Protein AF-A0A833RK20-F1 (afdb_monomer_lite)

Sequence (186 aa):
MERKKEEEMSDDDDIHSNTGSVNSIGRSRRWSLREAALSLSKSLSGGDEDERKRDEEEEELQLQWAAIERLPTYNRLRTSLFFQHQHVVEEGEKQGRVPVDVGRLGPIERHLFIESMIKHIEKDNMTLLQKQRRRIDRVNVKQPTIEVRYKNLCVEAECEVVQGKPLPTLLNSLMSTISVQTTIPV

InterPro domains:
  IPR029481 Pleiotropic ABC efflux transporter, N-terminal domain [PF14510] (123-172)

pLDDT: mean 70.39, std 18.99, range [32.66, 95.25]

Foldseek 3Di:
DDDDDDDDDDDDDDDDDPPPDPPDDDPPCPDPPPPPPPPPVPPDDPDDPVVVVVVVLVVVVVVVLVVLVPDDPVQSVQWDFDFDPDDDPPPPDDRHTDTDRLVPDDPVRNVVVVVVCVVCVVVVVVVVVVVVVVVCVVVVPDDDDDDDDDDPDDDDDDDDDDPPDDDPDPVVVVVVVVVVVVPDDD

Secondary structure (DSSP, 8-state):
---------------------------------SGGGSTTSTTS----HHHHHHHHHHHHHHHHHHHHHTS-HHHHHHEEEEE---S---TT----EEEEETTTS-HHHHHHHHHHHHHTHHHHHHHHHHHHHHHHHHTT--------PPSS----------TTS----HHHHHHHHHHHHH----

Structure (mmCIF, N/CA/C/O backbone):
data_AF-A0A833RK20-F1
#
_entry.id   AF-A0A833RK20-F1
#
loop_
_atom_site.group_PDB
_atom_site.id
_atom_site.type_symbol
_atom_site.label_atom_id
_atom_site.label_alt_id
_atom_site.label_comp_id
_atom_site.label_asym_id
_atom_site.label_entity_id
_atom_site.label_seq_id
_atom_site.pdbx_PDB_ins_code
_atom_site.Cartn_x
_atom_site.Cartn_y
_atom_site.Cartn_z
_atom_site.occupancy
_atom_site.B_iso_or_equiv
_atom_site.auth_seq_id
_atom_site.auth_comp_id
_atom_site.auth_asym_id
_atom_site.auth_atom_id
_atom_site.pdbx_PDB_model_num
ATOM 1 N N . MET A 1 1 ? -1.167 -39.895 -70.897 1.00 43.38 1 MET A N 1
ATOM 2 C CA . MET A 1 1 ? -0.750 -38.506 -70.627 1.00 43.38 1 MET A CA 1
ATOM 3 C C . MET A 1 1 ? -1.544 -38.017 -69.439 1.00 43.38 1 MET A C 1
ATOM 5 O O . MET A 1 1 ? -2.742 -37.798 -69.544 1.00 43.38 1 MET A O 1
ATOM 9 N N . GLU A 1 2 ? -0.873 -38.006 -68.298 1.00 45.31 2 GLU A N 1
ATOM 10 C CA . GLU A 1 2 ? -1.382 -37.592 -66.997 1.00 45.31 2 GLU A CA 1
ATOM 11 C C . GLU A 1 2 ? -1.728 -36.104 -67.009 1.00 45.31 2 GLU A C 1
ATOM 13 O O . GLU A 1 2 ? -0.918 -35.312 -67.482 1.00 45.31 2 GLU A O 1
ATOM 18 N N . ARG A 1 3 ? -2.867 -35.728 -66.418 1.00 48.19 3 ARG A N 1
ATOM 19 C CA . ARG A 1 3 ? -2.941 -34.607 -65.469 1.00 48.19 3 ARG A CA 1
ATOM 20 C C . ARG A 1 3 ? -4.044 -34.893 -64.458 1.00 48.19 3 ARG A C 1
ATOM 22 O O . ARG A 1 3 ? -5.225 -34.779 -64.766 1.00 48.19 3 ARG A O 1
ATOM 29 N N . LYS A 1 4 ? -3.619 -35.262 -63.250 1.00 49.34 4 LYS A N 1
ATOM 30 C CA . LYS A 1 4 ? -4.393 -35.077 -62.025 1.00 49.34 4 LYS A CA 1
ATOM 31 C C . LYS A 1 4 ? -4.639 -33.577 -61.842 1.00 49.34 4 LYS A C 1
ATOM 33 O O . LYS A 1 4 ? -3.707 -32.787 -62.001 1.00 49.34 4 LYS A O 1
ATOM 38 N N . LYS A 1 5 ? -5.856 -33.197 -61.473 1.00 55.16 5 LYS A N 1
ATOM 39 C CA . LYS A 1 5 ? -6.070 -32.026 -60.629 1.00 55.16 5 LYS A CA 1
ATOM 40 C C . LYS A 1 5 ? -7.149 -32.380 -59.623 1.00 55.16 5 LYS A C 1
ATOM 42 O O . LYS A 1 5 ? -8.236 -32.802 -60.001 1.00 55.16 5 LYS A O 1
ATOM 47 N N . GLU A 1 6 ? -6.709 -32.316 -58.380 1.00 52.50 6 GLU A N 1
ATOM 48 C CA . GLU A 1 6 ? -7.426 -32.594 -57.152 1.00 52.50 6 GLU A CA 1
ATOM 49 C C . GLU A 1 6 ? -8.612 -31.649 -56.950 1.00 52.50 6 GLU A C 1
ATOM 51 O O . GLU A 1 6 ? -8.662 -30.538 -57.487 1.00 52.50 6 GLU A O 1
ATOM 56 N N . GLU A 1 7 ? -9.553 -32.186 -56.182 1.00 50.41 7 GLU A N 1
ATOM 57 C CA . GLU A 1 7 ? -10.657 -31.537 -55.489 1.00 50.41 7 GLU A CA 1
ATOM 58 C C . GLU A 1 7 ? -10.189 -30.321 -54.676 1.00 50.41 7 GLU A C 1
ATOM 60 O O . GLU A 1 7 ? -9.091 -30.326 -54.132 1.00 50.41 7 GLU A O 1
ATOM 65 N N . GLU A 1 8 ? -11.067 -29.334 -54.500 1.00 50.00 8 GLU A N 1
ATOM 66 C CA . GLU A 1 8 ? -11.593 -29.089 -53.155 1.00 50.00 8 GLU A CA 1
ATOM 67 C C . GLU A 1 8 ? -12.890 -28.275 -53.200 1.00 50.00 8 GLU A C 1
ATOM 69 O O . GLU A 1 8 ? -13.041 -27.296 -53.931 1.00 50.00 8 GLU A O 1
ATOM 74 N N . MET A 1 9 ? -13.834 -28.775 -52.412 1.00 50.25 9 MET A N 1
ATOM 75 C CA . MET A 1 9 ? -15.114 -28.208 -52.028 1.00 50.25 9 MET A CA 1
ATOM 76 C C . MET A 1 9 ? -14.858 -27.418 -50.743 1.00 50.25 9 MET A C 1
ATOM 78 O O . MET A 1 9 ? -14.350 -27.994 -49.785 1.00 50.25 9 MET A O 1
ATOM 82 N N . SER A 1 10 ? -15.173 -26.124 -50.720 1.00 44.94 10 SER A N 1
ATOM 83 C CA . SER A 1 10 ? -15.181 -25.334 -49.487 1.00 44.94 10 SER A CA 1
ATOM 84 C C . SER A 1 10 ? -16.476 -24.540 -49.436 1.00 44.94 10 SER A C 1
ATOM 86 O O . SER A 1 10 ? -16.690 -23.632 -50.240 1.00 44.94 10 SER A O 1
ATOM 88 N N . ASP A 1 11 ? -17.339 -24.962 -48.518 1.00 50.19 11 ASP A N 1
ATOM 89 C CA . ASP A 1 11 ? -18.503 -24.234 -48.037 1.00 50.19 11 ASP A CA 1
ATOM 90 C C . ASP A 1 11 ? -18.015 -23.008 -47.253 1.00 50.19 11 ASP A C 1
ATOM 92 O O . ASP A 1 11 ? -17.328 -23.161 -46.245 1.00 50.19 11 ASP A O 1
ATOM 96 N N . ASP A 1 12 ? -18.371 -21.804 -47.700 1.00 56.31 12 ASP A N 1
ATOM 97 C CA . ASP A 1 12 ? -18.233 -20.584 -46.904 1.00 56.31 12 ASP A CA 1
ATOM 98 C C . ASP A 1 12 ? -19.634 -20.013 -46.655 1.00 56.31 12 ASP A C 1
ATOM 100 O O . ASP A 1 12 ? -20.221 -19.337 -47.502 1.00 56.31 12 ASP A O 1
ATOM 104 N N . ASP A 1 13 ? -20.170 -20.341 -45.478 1.00 52.34 13 ASP A N 1
ATOM 105 C CA . ASP A 1 13 ? -21.371 -19.748 -44.900 1.00 52.34 13 ASP A CA 1
ATOM 106 C C . ASP A 1 13 ? -21.093 -18.311 -44.425 1.00 52.34 13 ASP A C 1
ATOM 108 O O . ASP A 1 13 ? -20.171 -18.033 -43.651 1.00 52.34 13 ASP A O 1
ATOM 112 N N . A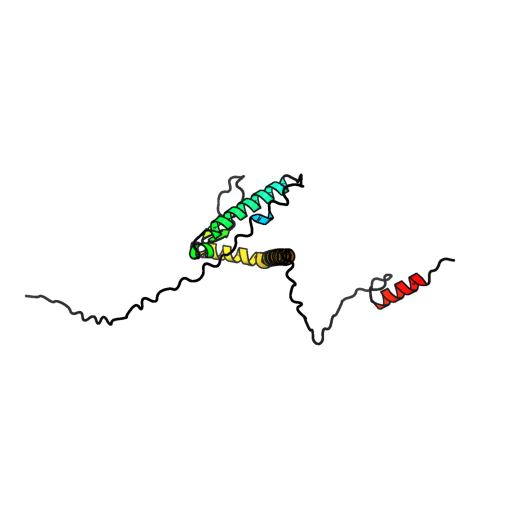SP A 1 14 ? -21.966 -17.401 -44.853 1.00 47.59 14 ASP A N 1
ATOM 113 C CA . ASP A 1 14 ? -22.072 -16.021 -44.398 1.00 47.59 14 ASP A CA 1
ATOM 114 C C . ASP A 1 14 ? -22.275 -15.923 -42.873 1.00 47.59 14 ASP A C 1
ATOM 116 O O . ASP A 1 14 ? -23.291 -16.364 -42.330 1.00 47.59 14 ASP A O 1
ATOM 120 N N . ILE A 1 15 ? -21.386 -15.208 -42.173 1.00 52.69 15 ILE A N 1
ATOM 121 C CA . ILE A 1 15 ? -21.705 -14.634 -40.857 1.00 52.69 15 ILE A CA 1
ATOM 122 C C . ILE A 1 15 ? -21.494 -13.121 -40.895 1.00 52.69 15 ILE A C 1
ATOM 124 O O . ILE A 1 15 ? -20.386 -12.594 -40.809 1.00 52.69 15 ILE A O 1
ATOM 128 N N . HIS A 1 16 ? -22.625 -12.421 -40.980 1.00 44.78 16 HIS A N 1
ATOM 129 C CA . HIS A 1 16 ? -22.773 -10.981 -40.827 1.00 44.78 16 HIS A CA 1
ATOM 130 C C . HIS A 1 16 ? -22.077 -10.452 -39.560 1.00 44.78 16 HIS A C 1
ATOM 132 O O . HIS A 1 16 ? -22.546 -10.661 -38.438 1.00 44.78 16 HIS A O 1
ATOM 138 N N . SER A 1 17 ? -21.018 -9.655 -39.720 1.00 42.50 17 SER A N 1
ATOM 139 C CA . SER A 1 17 ? -20.520 -8.808 -38.636 1.00 42.50 17 SER A CA 1
ATOM 140 C C . SER A 1 17 ? -21.410 -7.570 -38.518 1.00 42.50 17 SER A C 1
ATOM 142 O O . SER A 1 17 ? -21.252 -6.584 -39.238 1.00 42.50 17 SER A O 1
ATOM 144 N N . ASN A 1 18 ? -22.370 -7.648 -37.601 1.00 41.66 18 ASN A N 1
ATOM 145 C CA . ASN A 1 18 ? -23.175 -6.536 -37.118 1.00 41.66 18 ASN A CA 1
ATOM 146 C C . ASN A 1 18 ? -22.261 -5.361 -36.717 1.00 41.66 18 ASN A C 1
ATOM 148 O O . ASN A 1 18 ? -21.553 -5.429 -35.710 1.00 41.66 18 ASN A O 1
ATOM 152 N N . THR A 1 19 ? -22.266 -4.277 -37.496 1.00 47.41 19 THR A N 1
ATOM 153 C CA . THR A 1 19 ? -21.616 -3.011 -37.139 1.00 47.41 19 THR A CA 1
ATOM 154 C C . THR A 1 19 ? -22.451 -2.322 -36.064 1.00 47.41 19 THR A C 1
ATOM 156 O O . THR A 1 19 ? -23.209 -1.386 -36.319 1.00 47.41 19 THR A O 1
ATOM 159 N N . GLY A 1 20 ? -22.335 -2.828 -34.840 1.00 39.66 20 GLY A N 1
ATOM 160 C CA . GLY A 1 20 ? -22.854 -2.180 -33.651 1.00 39.66 20 GLY A CA 1
ATOM 161 C C . GLY A 1 20 ? -22.032 -0.932 -33.363 1.00 39.66 20 GLY A C 1
ATOM 162 O O . GLY A 1 20 ? -20.900 -1.021 -32.894 1.00 39.66 20 GLY A O 1
ATOM 163 N N . SER A 1 21 ? -22.620 0.226 -33.659 1.00 44.75 21 SER A N 1
ATOM 164 C CA . SER A 1 21 ? -22.194 1.542 -33.186 1.00 44.75 21 SER A CA 1
ATOM 165 C C . SER A 1 21 ? -21.864 1.478 -31.690 1.00 44.75 21 SER A C 1
ATOM 167 O O . SER A 1 21 ? -22.754 1.363 -30.842 1.00 44.75 21 SER A O 1
ATOM 169 N N . VAL A 1 22 ? -20.574 1.505 -31.352 1.00 48.31 22 VAL A N 1
ATOM 170 C CA . VAL A 1 22 ? -20.126 1.611 -29.964 1.00 48.31 22 VAL A CA 1
ATOM 171 C C . VAL A 1 22 ? -20.347 3.044 -29.507 1.00 48.31 22 VAL A C 1
ATOM 173 O O . VAL A 1 22 ? -19.560 3.953 -29.768 1.00 48.31 22 VAL A O 1
ATOM 176 N N . ASN A 1 23 ? -21.479 3.233 -28.837 1.00 40.69 23 ASN A N 1
ATOM 177 C CA . ASN A 1 23 ? -21.834 4.461 -28.152 1.00 40.69 23 ASN A CA 1
ATOM 178 C C . ASN A 1 23 ? -20.672 4.948 -27.280 1.00 40.69 23 ASN A C 1
ATOM 180 O O . ASN A 1 23 ? -20.046 4.186 -26.541 1.00 40.69 23 ASN A O 1
ATOM 184 N N . SER A 1 24 ? -20.428 6.252 -27.363 1.00 44.94 24 SER A N 1
ATOM 185 C CA . SER A 1 24 ? -19.498 7.020 -26.547 1.00 44.94 24 SER A CA 1
ATOM 186 C C . SER A 1 24 ? -19.745 6.781 -25.054 1.00 44.94 24 SER A C 1
ATOM 188 O O . SER A 1 24 ? -20.562 7.459 -24.426 1.00 44.94 24 SER A O 1
ATOM 190 N N . ILE A 1 25 ? -19.037 5.811 -24.478 1.00 46.97 25 ILE A N 1
ATOM 191 C CA . ILE A 1 25 ? -19.052 5.561 -23.041 1.00 46.97 25 ILE A CA 1
ATOM 192 C C . ILE A 1 25 ? -18.300 6.692 -22.341 1.00 46.97 25 ILE A C 1
ATOM 194 O O . ILE A 1 25 ? -17.181 7.069 -22.702 1.00 46.97 25 ILE A O 1
ATOM 198 N N . GLY A 1 26 ? -19.000 7.278 -21.372 1.00 38.50 26 GLY A N 1
ATOM 199 C CA . GLY A 1 26 ? -18.665 8.521 -20.705 1.00 38.50 26 GLY A CA 1
ATOM 200 C C . GLY A 1 26 ? -17.215 8.588 -20.248 1.00 38.50 26 GLY A C 1
ATOM 201 O O . GLY A 1 26 ? -16.728 7.758 -19.478 1.00 38.50 26 GLY A O 1
ATOM 202 N N . ARG A 1 27 ? -16.541 9.656 -20.678 1.00 39.06 27 ARG A N 1
ATOM 203 C CA . ARG A 1 27 ? -15.278 10.110 -20.100 1.00 39.06 27 ARG A CA 1
ATOM 204 C C . ARG A 1 27 ? -15.574 10.548 -18.672 1.00 39.06 27 ARG A C 1
ATOM 206 O O . ARG A 1 27 ? -15.899 11.707 -18.420 1.00 39.06 27 ARG A O 1
ATOM 213 N N . SER A 1 28 ? -15.500 9.600 -17.745 1.00 37.56 28 SER A N 1
ATOM 214 C CA . SER A 1 28 ? -15.468 9.904 -16.324 1.00 37.56 28 SER A CA 1
ATOM 215 C C . SER A 1 28 ? -14.264 10.806 -16.097 1.00 37.56 28 SER A C 1
ATOM 217 O O . SER A 1 28 ? -13.114 10.395 -16.273 1.00 37.56 28 SER A O 1
ATOM 219 N N . ARG A 1 29 ? -14.543 12.073 -15.785 1.00 47.16 29 ARG A N 1
ATOM 220 C CA . ARG A 1 29 ? -13.551 13.045 -15.338 1.00 47.16 29 ARG A CA 1
ATOM 221 C C . ARG A 1 29 ? -13.072 12.575 -13.966 1.00 47.16 29 ARG A C 1
ATOM 223 O O . ARG A 1 29 ? -13.555 13.038 -12.938 1.00 47.16 29 ARG A O 1
ATOM 230 N N . ARG A 1 30 ? -12.157 11.602 -13.948 1.00 43.41 30 ARG A N 1
ATOM 231 C CA . ARG A 1 30 ? -11.338 11.302 -12.774 1.00 43.41 30 ARG A CA 1
ATOM 232 C C . ARG A 1 30 ? -10.503 12.541 -12.530 1.00 43.41 30 ARG A C 1
ATOM 234 O O . ARG A 1 30 ? -9.571 12.838 -13.265 1.00 43.41 30 ARG A O 1
ATOM 241 N N . TRP A 1 31 ? -10.960 13.326 -11.574 1.00 32.66 31 TRP A N 1
ATOM 242 C CA . TRP A 1 31 ? -10.353 14.592 -11.259 1.00 32.66 31 TRP A CA 1
ATOM 243 C C . TRP A 1 31 ? -9.014 14.345 -10.568 1.00 32.66 31 TRP A C 1
ATOM 245 O O . TRP A 1 31 ? -8.919 13.638 -9.561 1.00 32.66 31 TRP A O 1
ATOM 255 N N . SER A 1 32 ? -7.977 14.896 -11.185 1.00 50.12 32 SER A N 1
ATOM 256 C CA . SER A 1 32 ? -6.625 15.008 -10.670 1.00 50.12 32 SER A CA 1
ATOM 257 C C . SER A 1 32 ? -6.645 15.990 -9.504 1.00 50.12 32 SER A C 1
ATOM 259 O O . SER A 1 32 ? -6.537 17.201 -9.685 1.00 50.12 32 SER A O 1
ATOM 261 N N . LEU A 1 33 ? -6.828 15.457 -8.300 1.00 45.94 33 LEU A N 1
ATOM 262 C CA . LEU A 1 33 ? -6.811 16.235 -7.067 1.00 45.94 33 LEU A CA 1
ATOM 263 C C . LEU A 1 33 ? -5.773 15.731 -6.091 1.00 45.94 33 LEU A C 1
ATOM 265 O O . LEU A 1 33 ? -6.061 15.322 -4.963 1.00 45.94 33 LEU A O 1
ATOM 269 N N . ARG A 1 34 ? -4.546 15.733 -6.581 1.00 49.38 34 ARG A N 1
ATOM 270 C CA . ARG A 1 34 ? -3.359 15.536 -5.760 1.00 49.38 34 ARG A CA 1
ATOM 271 C C . ARG A 1 34 ? -2.499 16.799 -5.723 1.00 49.38 34 ARG A C 1
ATOM 273 O O . ARG A 1 34 ? -1.954 17.094 -4.673 1.00 49.38 34 ARG A O 1
ATOM 280 N N . GLU A 1 35 ? -2.547 17.613 -6.777 1.00 43.53 35 GLU A N 1
ATOM 281 C CA . GLU A 1 35 ? -1.729 18.825 -6.929 1.00 43.53 35 GLU A CA 1
ATOM 282 C C . GLU A 1 35 ? -2.058 19.958 -5.933 1.00 43.53 35 GLU A C 1
ATOM 284 O O . GLU A 1 35 ? -1.165 20.602 -5.398 1.00 43.53 35 GLU A O 1
ATOM 289 N N . ALA A 1 36 ? -3.335 20.212 -5.620 1.00 44.56 36 ALA A N 1
ATOM 290 C CA . ALA A 1 36 ? -3.718 21.456 -4.931 1.00 44.56 36 ALA A CA 1
ATOM 291 C C . ALA A 1 36 ? -3.501 21.473 -3.401 1.00 44.56 36 ALA A C 1
ATOM 293 O O . ALA A 1 36 ? -3.696 22.507 -2.769 1.00 44.56 36 ALA A O 1
ATOM 294 N N . ALA A 1 37 ? -3.142 20.346 -2.778 1.00 48.25 37 ALA A N 1
ATOM 295 C CA . ALA A 1 37 ? -3.048 20.256 -1.315 1.00 48.25 37 ALA A CA 1
ATOM 296 C C . ALA A 1 37 ? -1.639 20.531 -0.758 1.00 48.25 37 ALA A C 1
ATOM 298 O O . ALA A 1 37 ? -1.497 20.646 0.457 1.00 48.25 37 ALA A O 1
ATOM 299 N N . LEU A 1 38 ? -0.618 20.619 -1.617 1.00 45.22 38 LEU A N 1
ATOM 300 C CA . LEU A 1 38 ? 0.790 20.664 -1.199 1.00 45.22 38 LEU A CA 1
ATOM 301 C C . LEU A 1 38 ? 1.370 22.087 -1.122 1.00 45.22 38 LEU A C 1
ATOM 303 O O . LEU A 1 38 ? 2.410 22.294 -0.508 1.00 45.22 38 LEU A O 1
ATOM 307 N N . SER A 1 39 ? 0.692 23.103 -1.671 1.00 43.97 39 SER A N 1
ATOM 308 C CA . SER A 1 39 ? 1.224 24.477 -1.678 1.00 43.97 39 SER A CA 1
ATOM 309 C C . SER A 1 39 ? 1.036 25.256 -0.369 1.00 43.97 39 SER A C 1
ATOM 311 O O . SER A 1 39 ? 1.607 26.335 -0.246 1.00 43.97 39 SER A O 1
ATOM 313 N N . LEU A 1 40 ? 0.270 24.752 0.610 1.00 44.91 40 LEU A N 1
ATOM 314 C CA . LEU A 1 40 ? -0.068 25.520 1.823 1.00 44.91 40 LEU A CA 1
ATOM 315 C C . LEU A 1 40 ? 0.751 25.162 3.077 1.00 44.91 40 LEU A C 1
ATOM 317 O O . LEU A 1 40 ? 0.664 25.875 4.071 1.00 44.91 40 LEU A O 1
ATOM 321 N N . SER A 1 41 ? 1.554 24.095 3.051 1.00 49.94 41 SER A N 1
ATOM 322 C CA . SER A 1 41 ? 2.435 23.710 4.171 1.00 49.94 41 SER A CA 1
ATOM 323 C C . SER A 1 41 ? 3.872 24.227 4.031 1.00 49.94 41 SER A C 1
ATOM 325 O O . SER A 1 41 ? 4.679 24.050 4.935 1.00 49.94 41 SER A O 1
ATOM 327 N N . LYS A 1 42 ? 4.198 24.894 2.917 1.00 47.31 42 LYS A N 1
ATOM 328 C CA . LYS A 1 42 ? 5.572 25.226 2.502 1.00 47.31 42 LYS A CA 1
ATOM 329 C C . LYS A 1 42 ? 6.219 26.409 3.245 1.00 47.31 42 LYS A C 1
ATOM 331 O O . LYS A 1 42 ? 7.388 26.695 3.016 1.00 47.31 42 LYS A O 1
ATOM 336 N N . SER A 1 43 ? 5.501 27.118 4.118 1.00 42.44 43 SER A N 1
ATOM 337 C CA . SER A 1 43 ? 5.985 28.388 4.689 1.00 42.44 43 SER A CA 1
ATOM 338 C C . SER A 1 43 ? 6.434 28.351 6.156 1.00 42.44 43 SER A C 1
ATOM 340 O O . SER A 1 43 ? 6.773 29.406 6.681 1.00 42.44 43 SER A O 1
ATOM 342 N N . LEU A 1 44 ? 6.478 27.193 6.830 1.00 49.28 44 LEU A N 1
ATOM 343 C CA . LEU A 1 44 ? 6.915 27.110 8.236 1.00 49.28 44 LEU A CA 1
ATOM 344 C C . LEU A 1 44 ? 7.571 25.760 8.592 1.00 49.28 44 LEU A C 1
ATOM 346 O O . LEU A 1 44 ? 7.047 25.011 9.407 1.00 49.28 44 LEU A O 1
ATOM 350 N N . SER A 1 45 ? 8.743 25.450 8.042 1.00 47.59 45 SER A N 1
ATOM 351 C CA . SER A 1 45 ? 9.689 24.568 8.745 1.00 47.59 45 SER A CA 1
ATOM 352 C C . SER A 1 45 ? 11.109 24.729 8.203 1.00 47.59 45 SER A C 1
ATOM 354 O O . SER A 1 45 ? 11.436 24.357 7.080 1.00 47.59 45 SER A O 1
ATOM 356 N N . GLY A 1 46 ? 11.990 25.295 9.029 1.00 57.28 46 GLY A N 1
ATOM 357 C CA . GLY A 1 46 ? 13.411 24.984 8.938 1.00 57.28 46 GLY A CA 1
ATOM 358 C C . GLY A 1 46 ? 13.595 23.585 9.517 1.00 57.28 46 GLY A C 1
ATOM 359 O O . GLY A 1 46 ? 13.695 23.458 10.731 1.00 57.28 46 GLY A O 1
ATOM 360 N N . GLY A 1 47 ? 13.518 22.561 8.667 1.00 53.81 47 GLY A N 1
ATOM 361 C CA . GLY A 1 47 ? 13.631 21.148 9.042 1.00 53.81 47 GLY A CA 1
ATOM 362 C C . GLY A 1 47 ? 14.841 20.470 8.397 1.00 53.81 47 GLY A C 1
ATOM 363 O O . GLY A 1 47 ? 15.268 20.864 7.305 1.00 53.81 47 GLY A O 1
ATOM 364 N N . ASP A 1 48 ? 15.372 19.494 9.132 1.00 62.88 48 ASP A N 1
ATOM 365 C CA . ASP A 1 48 ? 16.569 18.679 8.907 1.00 62.88 48 ASP A CA 1
ATOM 366 C C . ASP A 1 48 ? 16.755 18.170 7.464 1.00 62.88 48 ASP A C 1
ATOM 368 O O . ASP A 1 48 ? 15.794 17.912 6.738 1.00 62.88 48 ASP A O 1
ATOM 372 N N . GLU A 1 49 ? 18.012 17.971 7.046 1.00 65.38 49 GLU A N 1
ATOM 373 C CA . GLU A 1 49 ? 18.354 17.482 5.696 1.00 65.38 49 GLU A CA 1
ATOM 374 C C . GLU A 1 49 ? 17.674 16.146 5.334 1.00 65.38 49 GLU A C 1
ATOM 376 O O . GLU A 1 49 ? 17.404 15.893 4.160 1.00 65.38 49 GLU A O 1
ATOM 381 N N . ASP A 1 50 ? 17.340 15.316 6.327 1.00 67.94 50 ASP A N 1
ATOM 382 C CA . ASP A 1 50 ? 16.629 14.043 6.143 1.00 67.94 50 ASP A CA 1
ATOM 383 C C . ASP A 1 50 ? 15.119 14.194 5.888 1.00 67.94 50 ASP A C 1
ATOM 385 O O . ASP A 1 50 ? 14.500 13.304 5.299 1.00 67.94 50 ASP A O 1
ATOM 389 N N . GLU A 1 51 ? 14.485 15.294 6.306 1.00 69.81 51 GLU A N 1
ATOM 390 C CA . GLU A 1 51 ? 13.095 15.570 5.913 1.00 69.81 51 GLU A CA 1
ATOM 391 C C . GLU A 1 51 ? 13.033 16.000 4.449 1.00 69.81 51 GLU A C 1
ATOM 393 O O . GLU A 1 51 ? 12.257 15.435 3.682 1.00 69.81 51 GLU A O 1
ATOM 398 N N . ARG A 1 52 ? 13.941 16.890 4.032 1.00 72.88 52 ARG A N 1
ATOM 399 C CA . ARG A 1 52 ? 14.015 17.360 2.639 1.00 72.88 52 ARG A CA 1
ATOM 400 C C . ARG A 1 52 ? 14.245 16.223 1.648 1.00 72.88 52 ARG A C 1
ATOM 402 O O . ARG A 1 52 ? 13.569 16.166 0.629 1.00 72.88 52 ARG A O 1
ATOM 409 N N . LYS A 1 53 ? 15.149 15.288 1.964 1.00 72.06 53 LYS A N 1
ATOM 410 C CA . LYS A 1 53 ? 15.410 14.118 1.108 1.00 72.06 53 LYS A CA 1
ATOM 411 C C . LYS A 1 53 ? 14.177 13.229 0.936 1.00 72.06 53 LYS A C 1
ATOM 413 O O . LYS A 1 53 ? 13.923 12.753 -0.165 1.00 72.06 53 LYS A O 1
ATOM 418 N N . ARG A 1 54 ? 13.401 13.009 2.004 1.00 72.12 54 ARG A N 1
ATOM 419 C CA . ARG A 1 54 ? 12.160 12.219 1.928 1.00 72.12 54 ARG A CA 1
ATOM 420 C C . ARG A 1 54 ? 11.090 12.923 1.103 1.00 72.12 54 ARG A C 1
ATOM 422 O O . ARG A 1 54 ? 10.412 12.264 0.320 1.00 72.12 54 ARG A O 1
ATOM 429 N N . ASP A 1 55 ? 10.965 14.237 1.253 1.00 76.94 55 ASP A N 1
ATOM 430 C CA . ASP A 1 55 ? 10.024 15.032 0.466 1.00 76.94 55 ASP A CA 1
ATOM 431 C C . ASP A 1 55 ? 10.371 14.987 -1.033 1.00 76.94 55 ASP A C 1
ATOM 433 O O . ASP A 1 55 ? 9.484 14.770 -1.858 1.00 76.94 55 ASP A O 1
ATOM 437 N N . GLU A 1 56 ? 11.656 15.094 -1.389 1.00 79.25 56 GLU A N 1
ATOM 438 C CA . GLU A 1 56 ? 12.141 14.956 -2.772 1.00 79.25 56 GLU A CA 1
ATOM 439 C C . GLU A 1 56 ? 11.809 13.575 -3.367 1.00 79.25 56 GLU A C 1
ATOM 441 O O . GLU A 1 56 ? 11.273 13.484 -4.473 1.00 79.25 56 GLU A O 1
ATOM 446 N N . GLU A 1 57 ? 12.053 12.488 -2.626 1.00 78.75 57 GLU A N 1
ATOM 447 C CA . GLU A 1 57 ? 11.695 11.129 -3.061 1.00 78.75 57 GLU A CA 1
ATOM 448 C C . GLU A 1 57 ? 10.178 10.963 -3.250 1.00 78.75 57 GLU A C 1
ATOM 450 O O . GLU A 1 57 ? 9.721 10.321 -4.203 1.00 78.75 57 GLU A O 1
ATOM 455 N N . GLU A 1 58 ? 9.366 11.545 -2.363 1.00 81.12 58 GLU A N 1
ATOM 456 C CA . GLU A 1 58 ? 7.912 11.532 -2.512 1.00 81.12 58 GLU A CA 1
ATOM 457 C C . GLU A 1 58 ? 7.447 12.325 -3.743 1.00 81.12 58 GLU A C 1
ATOM 459 O O . GLU A 1 58 ? 6.529 11.869 -4.433 1.00 81.12 58 GLU A O 1
ATOM 464 N N . GLU A 1 59 ? 8.060 13.472 -4.046 1.00 85.06 59 GLU A N 1
ATOM 465 C CA . GLU A 1 59 ? 7.786 14.264 -5.253 1.00 85.06 59 GLU A CA 1
ATOM 466 C C . GLU A 1 59 ? 8.141 13.487 -6.533 1.00 85.06 59 GLU A C 1
ATOM 468 O O . GLU A 1 59 ? 7.327 13.410 -7.459 1.00 85.06 59 GLU A O 1
ATOM 473 N N . GLU A 1 60 ? 9.299 12.822 -6.573 1.00 86.31 60 GLU A N 1
ATOM 474 C CA . GLU A 1 60 ? 9.697 11.962 -7.695 1.00 86.31 60 GLU A CA 1
ATOM 475 C C . GLU A 1 60 ? 8.691 10.822 -7.920 1.00 86.31 60 GLU A C 1
ATOM 477 O O . GLU A 1 60 ? 8.233 10.588 -9.046 1.00 86.31 60 GLU A O 1
ATOM 482 N N . LEU A 1 61 ? 8.275 10.142 -6.847 1.00 84.69 61 LEU A N 1
ATOM 483 C CA . LEU A 1 61 ? 7.261 9.089 -6.921 1.00 84.69 61 LEU A CA 1
ATOM 484 C C . LEU A 1 61 ? 5.919 9.629 -7.428 1.00 84.69 61 LEU A C 1
ATOM 486 O O . LEU A 1 61 ? 5.222 8.949 -8.186 1.00 84.69 61 LEU A O 1
ATOM 490 N N . GLN A 1 62 ? 5.536 10.844 -7.031 1.00 86.94 62 GLN A N 1
ATOM 491 C CA . GLN A 1 62 ? 4.316 11.488 -7.517 1.00 86.94 62 GLN A CA 1
ATOM 492 C C . GLN A 1 62 ? 4.385 11.773 -9.020 1.00 86.94 62 GLN A C 1
ATOM 494 O O . GLN A 1 62 ? 3.424 11.467 -9.733 1.00 86.94 62 GLN A O 1
ATOM 499 N N . LEU A 1 63 ? 5.521 12.268 -9.516 1.00 89.25 63 LEU A N 1
ATOM 500 C CA . LEU A 1 63 ? 5.750 12.489 -10.946 1.00 89.25 63 LEU A CA 1
ATOM 501 C C . LEU A 1 63 ? 5.659 11.180 -11.744 1.00 89.25 63 LEU A C 1
ATOM 503 O O . LEU A 1 63 ? 5.005 11.132 -12.790 1.00 89.25 63 LEU A O 1
ATOM 507 N N . GLN A 1 64 ? 6.236 10.089 -11.233 1.00 89.19 64 GLN A N 1
ATOM 508 C CA . GLN A 1 64 ? 6.135 8.770 -11.863 1.00 89.19 64 GLN A CA 1
ATOM 509 C C . GLN A 1 64 ? 4.689 8.243 -11.894 1.00 89.19 64 GLN A C 1
ATOM 511 O O . GLN A 1 64 ? 4.229 7.740 -12.924 1.00 89.19 64 GLN A O 1
ATOM 516 N N . TRP A 1 65 ? 3.934 8.393 -10.800 1.00 89.88 65 TRP A N 1
ATOM 517 C CA . TRP A 1 65 ? 2.513 8.027 -10.765 1.00 89.88 65 TRP A CA 1
ATOM 518 C C . TRP A 1 65 ? 1.677 8.858 -11.744 1.00 89.88 65 TRP A C 1
ATOM 520 O O . TRP A 1 65 ? 0.793 8.308 -12.405 1.00 89.88 65 TRP A O 1
ATOM 530 N N . ALA A 1 66 ? 1.976 10.151 -11.890 1.00 91.50 66 ALA A N 1
ATOM 531 C CA . ALA A 1 66 ? 1.324 11.014 -12.870 1.00 91.50 66 ALA A CA 1
ATOM 532 C C . ALA A 1 66 ? 1.628 10.562 -14.307 1.00 91.50 66 ALA A C 1
ATOM 534 O O . ALA A 1 66 ? 0.727 10.527 -15.148 1.00 91.50 66 ALA A O 1
ATOM 535 N N . ALA A 1 67 ? 2.865 10.145 -14.593 1.00 92.06 67 ALA A N 1
ATOM 536 C CA . ALA A 1 67 ? 3.226 9.574 -15.888 1.00 92.06 67 ALA A CA 1
ATOM 537 C C . ALA A 1 67 ? 2.437 8.285 -16.188 1.00 92.06 67 ALA A C 1
ATOM 539 O O . ALA A 1 67 ? 1.909 8.140 -17.291 1.00 92.06 67 ALA A O 1
ATOM 540 N N . ILE A 1 68 ? 2.275 7.394 -15.201 1.00 91.62 68 ILE A N 1
ATOM 541 C CA . ILE A 1 68 ? 1.449 6.180 -15.333 1.00 91.62 68 ILE A CA 1
ATOM 542 C C . ILE A 1 68 ? -0.025 6.536 -15.573 1.00 91.62 68 ILE A C 1
ATOM 544 O O . ILE A 1 68 ? -0.688 5.919 -16.408 1.00 91.62 68 ILE A O 1
ATOM 548 N N . GLU A 1 69 ? -0.558 7.549 -14.888 1.00 90.50 69 GLU A N 1
ATOM 549 C CA . GLU A 1 69 ? -1.957 7.960 -15.044 1.00 90.50 69 GLU A CA 1
ATOM 550 C C . GLU A 1 69 ? -2.268 8.507 -16.446 1.00 90.50 69 GLU A C 1
ATOM 552 O O . GLU A 1 69 ? -3.388 8.324 -16.939 1.00 90.50 69 GLU A O 1
ATOM 557 N N . ARG A 1 70 ? -1.266 9.106 -17.104 1.00 94.25 70 ARG A N 1
ATOM 558 C CA . ARG A 1 70 ? -1.342 9.601 -18.488 1.00 94.25 70 ARG A CA 1
ATOM 559 C C . ARG A 1 70 ? -1.347 8.493 -19.543 1.00 94.25 70 ARG A C 1
ATOM 561 O O . ARG A 1 70 ? -1.692 8.773 -20.691 1.00 94.25 70 ARG A O 1
ATOM 568 N N . LEU A 1 71 ? -0.975 7.259 -19.196 1.00 92.88 71 LEU A N 1
ATOM 569 C CA . LEU A 1 71 ? -0.979 6.140 -20.138 1.00 92.88 71 LEU A CA 1
ATOM 570 C C . LEU A 1 71 ? -2.414 5.756 -20.560 1.00 92.88 71 LEU A C 1
ATOM 572 O O . LEU A 1 71 ? -3.362 5.918 -19.784 1.00 92.88 71 LEU A O 1
ATOM 576 N N . PRO A 1 72 ? -2.595 5.173 -21.764 1.00 95.25 72 PRO A N 1
ATOM 577 C CA . PRO A 1 72 ? -3.858 4.548 -22.153 1.00 95.25 72 PRO A CA 1
ATOM 578 C C . PRO A 1 72 ? -4.324 3.519 -21.116 1.00 95.25 72 PRO A C 1
ATOM 580 O O . PRO A 1 72 ? -3.496 2.863 -20.483 1.00 95.25 72 PRO A O 1
ATOM 583 N N . THR A 1 73 ? -5.643 3.320 -20.982 1.00 93.94 73 THR A N 1
ATOM 584 C CA . THR A 1 73 ? -6.242 2.451 -19.947 1.00 93.94 73 THR A CA 1
ATOM 585 C C . THR A 1 73 ? -5.585 1.074 -19.868 1.00 93.94 73 THR A C 1
ATOM 587 O O . THR A 1 73 ? -5.338 0.590 -18.769 1.00 93.94 73 THR A O 1
ATOM 590 N N . TYR A 1 74 ? -5.270 0.473 -21.018 1.00 93.50 74 TYR A N 1
ATOM 591 C CA . TYR A 1 74 ? -4.628 -0.837 -21.089 1.00 93.50 74 TYR A CA 1
ATOM 592 C C . TYR A 1 74 ? -3.233 -0.847 -20.449 1.00 93.50 74 TYR A C 1
ATOM 594 O O . TYR A 1 74 ? -2.966 -1.648 -19.557 1.00 93.50 74 TYR A O 1
ATOM 602 N N . ASN A 1 75 ? -2.370 0.086 -20.854 1.00 92.31 75 ASN A N 1
ATOM 603 C CA . ASN A 1 75 ? -1.006 0.183 -20.337 1.00 92.31 75 ASN A CA 1
ATOM 604 C C . ASN A 1 75 ? -1.014 0.593 -18.860 1.00 92.31 75 ASN A C 1
ATOM 606 O O . ASN A 1 75 ? -0.301 0.009 -18.053 1.00 92.31 75 ASN A O 1
ATOM 610 N N . ARG A 1 76 ? -1.900 1.518 -18.473 1.00 94.12 76 ARG A N 1
ATOM 611 C CA . ARG A 1 76 ? -2.038 1.972 -17.084 1.00 94.12 76 ARG A CA 1
ATOM 612 C C . ARG A 1 76 ? -2.362 0.841 -16.103 1.00 94.12 76 ARG A C 1
ATOM 614 O O . ARG A 1 76 ? -1.914 0.891 -14.969 1.00 94.12 76 ARG A O 1
ATOM 621 N N . LEU A 1 77 ? -3.158 -0.150 -16.509 1.00 90.69 77 LEU A N 1
ATOM 622 C CA . LEU A 1 77 ? -3.525 -1.278 -15.642 1.00 90.69 77 LEU A CA 1
ATOM 623 C C . LEU A 1 77 ? -2.397 -2.301 -15.471 1.00 90.69 77 LEU A C 1
ATOM 625 O O . LEU A 1 77 ? -2.425 -3.079 -14.522 1.00 90.69 77 LEU A O 1
ATOM 629 N N . ARG A 1 78 ? -1.434 -2.325 -16.396 1.00 91.50 78 ARG A N 1
ATOM 630 C CA . ARG A 1 78 ? -0.340 -3.300 -16.410 1.00 91.50 78 ARG A CA 1
ATOM 631 C C . ARG A 1 78 ? 0.967 -2.741 -15.862 1.00 91.50 78 ARG A C 1
ATOM 633 O O . ARG A 1 78 ? 1.817 -3.519 -15.442 1.00 91.50 78 ARG A O 1
ATOM 640 N N . THR A 1 79 ? 1.134 -1.422 -15.863 1.00 92.31 79 THR A N 1
ATOM 641 C CA . THR A 1 79 ? 2.328 -0.763 -15.333 1.00 92.31 79 THR A CA 1
ATOM 642 C C . THR A 1 79 ? 2.211 -0.548 -13.826 1.00 92.31 79 THR A C 1
ATOM 644 O O . THR A 1 79 ? 1.273 0.093 -13.358 1.00 92.31 79 THR A O 1
ATOM 647 N N . SER A 1 80 ? 3.194 -1.034 -13.069 1.00 88.81 80 SER A N 1
ATOM 648 C CA . SER A 1 80 ? 3.333 -0.792 -11.630 1.00 88.81 80 SER A CA 1
ATOM 649 C C . SER A 1 80 ? 4.726 -0.270 -11.298 1.00 88.81 80 SER A C 1
ATOM 651 O O . SER A 1 80 ? 5.686 -0.582 -11.993 1.00 88.81 80 SER A O 1
ATOM 653 N N . LEU A 1 81 ? 4.851 0.494 -10.213 1.00 88.12 81 LEU A N 1
ATOM 654 C CA . LEU A 1 81 ? 6.150 0.870 -9.658 1.00 88.12 81 LEU A CA 1
ATOM 655 C C . LEU A 1 81 ? 6.728 -0.294 -8.851 1.00 88.12 81 LEU A C 1
ATOM 657 O O . LEU A 1 81 ? 6.106 -0.740 -7.885 1.00 88.12 81 LEU A O 1
ATOM 661 N N . PHE A 1 82 ? 7.906 -0.776 -9.240 1.00 83.19 82 PHE A N 1
ATOM 662 C CA . PHE A 1 82 ? 8.600 -1.870 -8.564 1.00 83.19 82 PHE A CA 1
ATOM 663 C C . PHE A 1 82 ? 10.028 -1.483 -8.188 1.00 83.19 82 PHE A C 1
ATOM 665 O O . PHE A 1 82 ? 10.671 -0.698 -8.883 1.00 83.19 82 PHE A O 1
ATOM 672 N N . PHE A 1 83 ? 10.524 -2.039 -7.082 1.00 74.50 83 PHE A N 1
ATOM 673 C CA . PHE A 1 83 ? 11.923 -1.899 -6.696 1.00 74.50 83 PHE A CA 1
ATOM 674 C C . PHE A 1 83 ? 12.763 -2.831 -7.559 1.00 74.50 83 PHE A C 1
ATOM 676 O O . PHE A 1 83 ? 12.709 -4.051 -7.398 1.00 74.50 83 PHE A O 1
ATOM 683 N N . GLN A 1 84 ? 13.545 -2.272 -8.474 1.00 65.00 84 GLN A N 1
ATOM 684 C CA . GLN A 1 84 ? 14.471 -3.078 -9.251 1.00 65.00 84 GLN A CA 1
ATOM 685 C C . GLN A 1 84 ? 15.612 -3.533 -8.331 1.00 65.00 84 GLN A C 1
ATOM 687 O O . GLN A 1 84 ? 16.369 -2.713 -7.824 1.00 65.00 84 GLN A O 1
ATOM 692 N N . HIS A 1 85 ? 15.691 -4.839 -8.067 1.00 55.00 85 HIS A N 1
ATOM 693 C CA . HIS A 1 85 ? 16.748 -5.453 -7.248 1.00 55.00 85 HIS A CA 1
ATOM 694 C C . HIS A 1 85 ? 17.886 -6.063 -8.084 1.00 55.00 85 HIS A C 1
ATOM 696 O O . HIS A 1 85 ? 18.808 -6.651 -7.526 1.00 55.00 85 HIS A O 1
ATOM 702 N N . GLN A 1 86 ? 17.852 -5.949 -9.415 1.00 49.12 86 GLN A N 1
ATOM 703 C CA . GLN A 1 86 ? 18.773 -6.688 -10.275 1.00 49.12 86 GLN A CA 1
ATOM 704 C C . GLN A 1 86 ? 19.925 -5.814 -10.800 1.00 49.12 86 GLN A C 1
ATOM 706 O O . GLN A 1 86 ? 19.753 -5.064 -11.755 1.00 49.12 86 GLN A O 1
ATOM 711 N N . HIS A 1 87 ? 21.091 -6.064 -10.197 1.00 39.09 87 HIS A N 1
ATOM 712 C CA . HIS A 1 87 ? 22.456 -6.015 -10.736 1.00 39.09 87 HIS A CA 1
ATOM 713 C C . HIS A 1 87 ? 23.141 -4.664 -11.031 1.00 39.09 87 HIS A C 1
ATOM 715 O O . HIS A 1 87 ? 22.808 -3.959 -11.972 1.00 39.09 87 HIS A O 1
ATOM 721 N N . VAL A 1 88 ? 24.235 -4.464 -10.279 1.00 43.47 88 VAL A N 1
ATOM 722 C CA . VAL A 1 88 ? 25.268 -3.414 -10.355 1.00 43.47 88 VAL A CA 1
ATOM 723 C C . VAL A 1 88 ? 24.784 -2.029 -9.933 1.00 43.47 88 VAL A C 1
ATOM 725 O O . VAL A 1 88 ? 24.743 -1.094 -10.718 1.00 43.47 88 VAL A O 1
ATOM 728 N N . VAL A 1 89 ? 24.474 -1.893 -8.645 1.00 46.16 89 VAL A N 1
ATOM 729 C CA . VAL A 1 89 ? 24.615 -0.589 -7.994 1.00 46.16 89 VAL A CA 1
ATOM 730 C C . VAL A 1 89 ? 26.114 -0.417 -7.758 1.00 46.16 89 VAL A C 1
ATOM 732 O O . VAL A 1 89 ? 26.669 -1.007 -6.831 1.00 46.16 89 VAL A O 1
ATOM 735 N N . GLU A 1 90 ? 26.787 0.318 -8.646 1.00 45.69 90 GLU A N 1
ATOM 736 C CA . GLU A 1 90 ? 28.000 1.027 -8.238 1.00 45.69 90 GLU A CA 1
ATOM 737 C C . GLU A 1 90 ? 27.643 1.844 -6.989 1.00 45.69 90 GLU A C 1
ATOM 739 O O . GLU A 1 90 ? 26.557 2.425 -6.922 1.00 45.69 90 GLU A O 1
ATOM 744 N N . GLU A 1 91 ? 28.508 1.808 -5.974 1.00 39.75 91 GLU A N 1
ATOM 745 C CA . GLU A 1 91 ? 28.314 2.439 -4.664 1.00 39.75 91 GLU A CA 1
ATOM 746 C C . GLU A 1 91 ? 27.839 3.900 -4.802 1.00 39.75 91 GLU A C 1
ATOM 748 O O . GLU A 1 91 ? 28.646 4.818 -4.924 1.00 39.75 91 GLU A O 1
ATOM 753 N N . GLY A 1 92 ? 26.521 4.133 -4.796 1.00 49.31 92 GLY A N 1
ATOM 754 C CA . GLY A 1 92 ? 25.956 5.483 -4.875 1.00 49.31 92 GLY A CA 1
ATOM 755 C C . GLY A 1 92 ? 24.605 5.632 -5.578 1.00 49.31 92 GLY A C 1
ATOM 756 O O . GLY A 1 92 ? 23.929 6.632 -5.333 1.00 49.31 92 GLY A O 1
ATOM 757 N N . GLU A 1 93 ? 24.163 4.683 -6.411 1.00 49.03 93 GLU A N 1
ATOM 758 C CA . GLU A 1 93 ? 22.878 4.843 -7.109 1.00 49.03 93 GLU A CA 1
ATOM 759 C C . GLU A 1 93 ? 21.679 4.469 -6.222 1.00 49.03 93 GLU A C 1
ATOM 761 O O . GLU A 1 93 ? 21.532 3.344 -5.740 1.00 49.03 93 GLU A O 1
ATOM 766 N N . LYS A 1 94 ? 20.814 5.464 -5.985 1.00 53.78 94 LYS A N 1
ATOM 767 C CA . LYS A 1 94 ? 19.603 5.361 -5.164 1.00 53.78 94 LYS A CA 1
ATOM 768 C C . LYS A 1 94 ? 18.720 4.214 -5.667 1.00 53.78 94 LYS A C 1
ATOM 770 O O . LYS A 1 94 ? 18.378 4.159 -6.847 1.00 53.78 94 LYS A O 1
ATOM 775 N N . GLN A 1 95 ? 18.288 3.340 -4.757 1.00 58.25 95 GLN A N 1
ATOM 776 C CA . GLN A 1 95 ? 17.359 2.241 -5.041 1.00 58.25 95 GLN A CA 1
ATOM 777 C C . GLN A 1 95 ? 15.945 2.788 -5.335 1.00 58.25 95 GLN A C 1
ATOM 779 O O . GLN A 1 95 ? 15.036 2.723 -4.507 1.00 58.25 95 GLN A O 1
ATOM 784 N N . GLY A 1 96 ? 15.764 3.382 -6.513 1.00 67.94 96 GLY A N 1
ATOM 785 C CA . GLY A 1 96 ? 14.507 3.978 -6.948 1.00 67.94 96 GLY A CA 1
ATOM 786 C C . GLY A 1 96 ? 13.469 2.933 -7.357 1.00 67.94 96 GLY A C 1
ATOM 787 O O . GLY A 1 96 ? 13.789 1.825 -7.797 1.00 67.94 96 GLY A O 1
ATOM 788 N N . ARG A 1 97 ? 12.187 3.293 -7.241 1.00 78.56 97 ARG A N 1
ATOM 789 C CA . ARG A 1 97 ? 11.109 2.524 -7.873 1.00 78.56 97 ARG A CA 1
ATOM 790 C C . ARG A 1 97 ? 11.054 2.881 -9.356 1.00 78.56 97 ARG A C 1
ATOM 792 O O . ARG A 1 97 ? 11.095 4.056 -9.710 1.00 78.56 97 ARG A O 1
ATOM 799 N N . VAL A 1 98 ? 10.930 1.872 -10.211 1.00 84.00 98 VAL A N 1
ATOM 800 C CA . VAL A 1 98 ? 10.861 2.032 -11.669 1.00 84.00 98 VAL A CA 1
ATOM 801 C C . VAL A 1 98 ? 9.492 1.552 -12.161 1.00 84.00 98 VAL A C 1
ATOM 803 O O . VAL A 1 98 ? 8.973 0.559 -11.640 1.00 84.00 98 VAL A O 1
ATOM 806 N N . PRO A 1 99 ? 8.865 2.230 -13.141 1.00 86.62 99 PRO A N 1
ATOM 807 C CA . PRO A 1 99 ? 7.651 1.740 -13.783 1.00 86.62 99 PRO A CA 1
ATOM 808 C C . PRO A 1 99 ? 7.940 0.499 -14.634 1.00 86.62 99 PRO A C 1
ATOM 810 O O . PRO A 1 99 ? 8.668 0.551 -15.621 1.00 86.62 99 PRO A O 1
ATOM 813 N N . VAL A 1 100 ? 7.314 -0.616 -14.273 1.00 89.94 100 VAL A N 1
ATOM 814 C CA . VAL A 1 100 ? 7.478 -1.930 -14.899 1.00 89.94 100 VAL A CA 1
ATOM 815 C C . VAL A 1 100 ? 6.123 -2.432 -15.400 1.00 89.94 100 VAL A C 1
ATOM 817 O O . VAL A 1 100 ? 5.142 -2.429 -14.658 1.00 89.94 100 VAL A O 1
ATOM 820 N N . ASP A 1 101 ? 6.051 -2.882 -16.657 1.00 91.81 101 ASP A N 1
ATOM 821 C CA . ASP A 1 101 ? 4.873 -3.587 -17.194 1.00 91.81 101 ASP A CA 1
ATOM 822 C C . ASP A 1 101 ? 4.870 -5.038 -16.698 1.00 91.81 101 ASP A C 1
ATOM 824 O O . ASP A 1 101 ? 5.616 -5.887 -17.189 1.00 91.81 101 ASP A O 1
ATOM 828 N N . VAL A 1 102 ? 3.988 -5.331 -15.744 1.00 90.50 102 VAL A N 1
ATOM 829 C CA . VAL A 1 102 ? 3.864 -6.636 -15.078 1.00 90.50 102 VAL A CA 1
ATOM 830 C C . VAL A 1 102 ? 3.532 -7.760 -16.065 1.00 90.50 102 VAL A C 1
ATOM 832 O O . VAL A 1 102 ? 3.916 -8.913 -15.863 1.00 90.50 102 VAL A O 1
ATOM 835 N N . GLY A 1 103 ? 2.842 -7.449 -17.165 1.00 88.31 103 GLY A N 1
ATOM 836 C CA . GLY A 1 103 ? 2.501 -8.448 -18.174 1.00 88.31 103 GLY A CA 1
ATOM 837 C C . GLY A 1 103 ? 3.655 -8.779 -19.125 1.00 88.31 103 GLY A C 1
ATOM 838 O O . GLY A 1 103 ? 3.573 -9.780 -19.832 1.00 88.31 103 GLY A O 1
ATOM 839 N N . ARG A 1 104 ? 4.721 -7.968 -19.144 1.00 90.56 104 ARG A N 1
ATOM 840 C CA . ARG A 1 104 ? 5.968 -8.254 -19.875 1.00 90.56 104 ARG A CA 1
ATOM 841 C C . ARG A 1 104 ? 7.014 -8.970 -19.018 1.00 90.56 104 ARG A C 1
ATOM 843 O O . ARG A 1 104 ? 7.970 -9.488 -19.584 1.00 90.56 104 ARG A O 1
ATOM 850 N N . LEU A 1 105 ? 6.821 -9.023 -17.697 1.00 90.06 105 LEU A N 1
ATOM 851 C CA . LEU A 1 105 ? 7.697 -9.755 -16.781 1.00 90.06 105 LEU A CA 1
ATOM 852 C C . LEU A 1 105 ? 7.676 -11.258 -17.055 1.00 90.06 105 LEU A C 1
ATOM 854 O O . LEU A 1 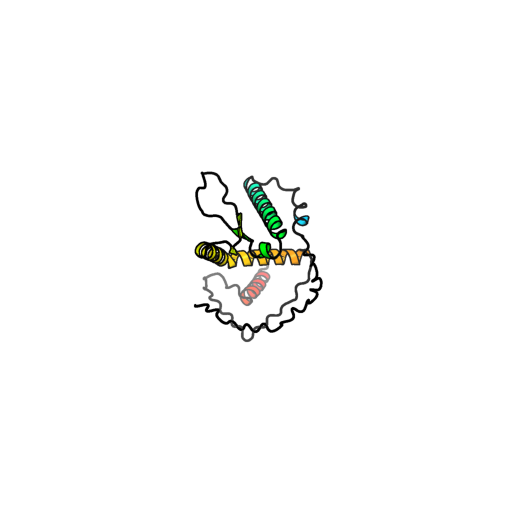105 ? 6.616 -11.831 -17.363 1.00 90.06 105 LEU A O 1
ATOM 858 N N . GLY A 1 106 ? 8.837 -11.890 -16.866 1.00 91.94 106 GLY A N 1
ATOM 859 C CA . GLY A 1 106 ? 8.961 -13.342 -16.888 1.00 91.94 106 GLY A CA 1
ATOM 860 C C . GLY A 1 106 ? 8.125 -14.002 -15.778 1.00 91.94 106 GLY A C 1
ATOM 861 O O . GLY A 1 106 ? 7.767 -13.343 -14.798 1.00 91.94 106 GLY A O 1
ATOM 862 N N . PRO A 1 107 ? 7.802 -15.305 -15.881 1.00 92.88 107 PRO A N 1
ATOM 863 C CA . PRO A 1 107 ? 6.970 -15.989 -14.885 1.00 92.88 107 PRO A CA 1
ATOM 864 C C . PRO A 1 107 ? 7.518 -15.891 -13.453 1.00 92.88 107 PRO A C 1
ATOM 866 O O . PRO A 1 107 ? 6.756 -15.667 -12.515 1.00 92.88 107 PRO A O 1
ATOM 869 N N . ILE A 1 108 ? 8.841 -16.005 -13.300 1.00 91.12 108 ILE A N 1
ATOM 870 C CA . ILE A 1 108 ? 9.531 -15.953 -12.004 1.00 91.12 108 ILE A CA 1
ATOM 871 C C . ILE A 1 108 ? 9.503 -14.531 -11.432 1.00 91.12 108 ILE A C 1
ATOM 873 O O . ILE A 1 108 ? 9.088 -14.327 -10.296 1.00 91.12 108 ILE A O 1
ATOM 877 N N . GLU A 1 109 ? 9.876 -13.532 -12.234 1.00 89.19 109 GLU A N 1
ATOM 878 C CA . GLU A 1 109 ? 9.867 -12.119 -11.831 1.00 89.19 109 GLU A CA 1
ATOM 879 C C . GLU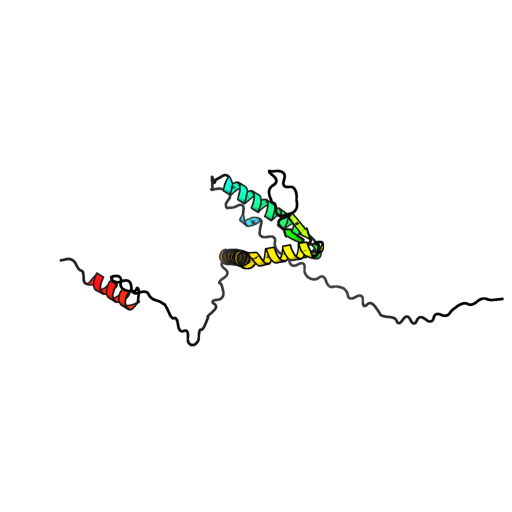 A 1 109 ? 8.467 -11.660 -11.420 1.00 89.19 109 GLU A C 1
ATOM 881 O O . GLU A 1 109 ? 8.296 -10.973 -10.416 1.00 89.19 109 GLU A O 1
ATOM 886 N N . ARG A 1 110 ? 7.443 -12.091 -12.166 1.00 90.94 110 ARG A N 1
ATOM 887 C CA . ARG A 1 110 ? 6.045 -11.801 -11.850 1.00 90.94 110 ARG A CA 1
ATOM 888 C C . ARG A 1 110 ? 5.615 -12.438 -10.531 1.00 90.94 110 ARG A C 1
ATOM 890 O O . ARG A 1 110 ? 4.864 -11.818 -9.785 1.00 90.94 110 ARG A O 1
ATOM 897 N N . HIS A 1 111 ? 6.073 -13.655 -10.240 1.00 90.69 111 HIS A N 1
ATOM 898 C CA . HIS A 1 111 ? 5.786 -14.313 -8.969 1.00 90.69 111 HIS A CA 1
ATOM 899 C C . HIS A 1 111 ? 6.406 -13.549 -7.793 1.00 90.69 111 HIS A C 1
ATOM 901 O O . HIS A 1 111 ? 5.688 -13.194 -6.862 1.00 90.69 111 HIS A O 1
ATOM 907 N N . LEU A 1 112 ? 7.693 -13.198 -7.891 1.00 89.88 112 LEU A N 1
ATOM 908 C CA . LEU A 1 112 ? 8.399 -12.409 -6.874 1.00 89.88 112 LEU A CA 1
ATOM 909 C C . LEU A 1 112 ? 7.760 -11.028 -6.672 1.00 89.88 112 LEU A C 1
ATOM 911 O O . LEU A 1 112 ? 7.602 -10.563 -5.543 1.00 89.88 112 LEU A O 1
ATOM 915 N N . PHE A 1 113 ? 7.337 -10.388 -7.765 1.00 88.38 113 PHE A N 1
ATOM 916 C CA . PHE A 1 113 ? 6.587 -9.136 -7.726 1.00 88.38 113 PHE A CA 1
ATOM 917 C C . PHE A 1 113 ? 5.308 -9.282 -6.887 1.00 88.38 113 PHE A C 1
ATOM 919 O O . PHE A 1 113 ? 5.084 -8.505 -5.957 1.00 88.38 113 PHE A O 1
ATOM 926 N N . ILE A 1 114 ? 4.497 -10.306 -7.167 1.00 89.44 114 ILE A N 1
ATOM 927 C CA . ILE A 1 114 ? 3.244 -10.572 -6.447 1.00 89.44 114 ILE A CA 1
ATOM 928 C C . ILE A 1 114 ? 3.507 -10.896 -4.971 1.00 89.44 114 ILE A C 1
ATOM 930 O O . ILE A 1 114 ? 2.847 -10.333 -4.098 1.00 89.44 114 ILE A O 1
ATOM 934 N N . GLU A 1 115 ? 4.490 -11.744 -4.679 1.00 90.31 115 GLU A N 1
ATOM 935 C CA . GLU A 1 115 ? 4.864 -12.120 -3.314 1.00 90.31 115 GLU A CA 1
ATOM 936 C C . GLU A 1 115 ? 5.283 -10.897 -2.483 1.00 90.31 115 GLU A C 1
ATOM 938 O O . GLU A 1 115 ? 4.830 -10.718 -1.350 1.00 90.31 115 GLU A O 1
ATOM 943 N N . SER A 1 116 ? 6.072 -9.993 -3.073 1.00 87.12 116 SER A N 1
ATOM 944 C CA . SER A 1 116 ? 6.522 -8.767 -2.406 1.00 87.12 116 SER A CA 1
ATOM 945 C C . SER A 1 116 ? 5.375 -7.822 -2.024 1.00 87.12 116 SER A C 1
ATOM 947 O O . SER A 1 116 ? 5.432 -7.186 -0.967 1.00 87.12 116 SER A O 1
ATOM 949 N N . MET A 1 117 ? 4.324 -7.758 -2.853 1.00 84.81 117 MET A N 1
ATOM 950 C CA . MET A 1 117 ? 3.128 -6.959 -2.580 1.00 84.81 117 MET A CA 1
ATOM 951 C C . MET A 1 117 ? 2.285 -7.592 -1.475 1.00 84.81 117 MET A C 1
ATOM 953 O O . MET A 1 117 ? 1.818 -6.896 -0.577 1.00 84.81 117 MET A O 1
ATOM 957 N N . ILE A 1 118 ? 2.113 -8.916 -1.510 1.00 88.38 118 ILE A N 1
ATOM 958 C CA . ILE A 1 118 ? 1.329 -9.635 -0.499 1.00 88.38 118 ILE A CA 1
ATOM 959 C C . ILE A 1 118 ? 2.000 -9.530 0.873 1.00 88.38 118 ILE A C 1
ATOM 961 O O . ILE A 1 118 ? 1.317 -9.306 1.871 1.00 88.38 118 ILE A O 1
ATOM 965 N N . LYS A 1 119 ? 3.334 -9.601 0.931 1.00 89.38 119 LYS A N 1
ATOM 966 C CA . LYS A 1 119 ? 4.100 -9.515 2.182 1.00 89.38 119 LYS A CA 1
ATOM 967 C C . LYS A 1 119 ? 3.828 -8.237 2.986 1.00 89.38 119 LYS A C 1
ATOM 969 O O . LYS A 1 119 ? 3.889 -8.268 4.211 1.00 89.38 119 LYS A O 1
ATOM 974 N N . HIS A 1 120 ? 3.531 -7.121 2.321 1.00 84.12 120 HIS A N 1
ATOM 975 C CA . HIS A 1 120 ? 3.344 -5.817 2.970 1.00 84.12 120 HIS A CA 1
ATOM 976 C C . HIS A 1 120 ? 1.878 -5.359 3.021 1.00 84.12 120 HIS A C 1
ATOM 978 O O . HIS A 1 120 ? 1.599 -4.222 3.411 1.00 84.12 120 HIS A O 1
ATOM 984 N N . ILE A 1 121 ? 0.931 -6.246 2.690 1.00 90.94 121 ILE A N 1
ATOM 985 C CA . ILE A 1 121 ? -0.477 -5.888 2.491 1.00 90.94 121 ILE A CA 1
ATOM 986 C C . ILE A 1 121 ? -1.132 -5.264 3.730 1.00 90.94 121 ILE A C 1
ATOM 988 O O . ILE A 1 121 ? -1.924 -4.335 3.607 1.00 90.94 121 ILE A O 1
ATOM 992 N N . GLU A 1 122 ? -0.783 -5.714 4.937 1.00 89.62 122 GLU A N 1
ATOM 993 C CA . GLU A 1 122 ? -1.365 -5.196 6.181 1.00 89.62 122 GLU A CA 1
ATOM 994 C C . GLU A 1 122 ? -0.978 -3.732 6.426 1.00 89.62 122 GLU A C 1
ATOM 996 O O . GLU A 1 122 ? -1.833 -2.880 6.694 1.00 89.62 122 GLU A O 1
ATOM 1001 N N . LYS A 1 123 ? 0.314 -3.418 6.273 1.00 89.81 123 LYS A N 1
ATOM 1002 C CA . LYS A 1 123 ? 0.853 -2.064 6.444 1.00 89.81 123 LYS A CA 1
ATOM 1003 C C . LYS A 1 123 ? 0.337 -1.117 5.362 1.00 89.81 123 LYS A C 1
ATOM 1005 O O . LYS A 1 123 ? -0.012 0.034 5.655 1.00 89.81 123 LYS A O 1
ATOM 1010 N N . ASP A 1 124 ? 0.248 -1.602 4.131 1.00 87.25 124 ASP A N 1
ATOM 1011 C CA . ASP A 1 124 ? -0.253 -0.825 3.003 1.00 87.25 124 ASP A CA 1
ATOM 1012 C C . ASP A 1 124 ? -1.751 -0.541 3.146 1.00 87.25 124 ASP A C 1
ATOM 1014 O O . ASP A 1 124 ? -2.175 0.607 2.983 1.00 87.25 124 ASP A O 1
ATOM 1018 N N . ASN A 1 125 ? -2.546 -1.533 3.557 1.00 93.62 125 ASN A N 1
ATOM 1019 C CA . ASN A 1 125 ? -3.973 -1.366 3.832 1.00 93.62 125 ASN A CA 1
ATOM 1020 C C . ASN A 1 125 ? -4.219 -0.361 4.957 1.00 93.62 125 ASN A C 1
ATOM 1022 O O . ASN A 1 125 ? -5.056 0.532 4.810 1.00 93.62 125 ASN A O 1
ATOM 1026 N N . MET A 1 126 ? -3.466 -0.452 6.056 1.00 93.88 126 MET A N 1
ATOM 1027 C CA . MET A 1 126 ? -3.545 0.517 7.150 1.00 93.88 126 MET A CA 1
ATOM 1028 C C . MET A 1 126 ? -3.282 1.937 6.637 1.00 93.88 126 MET A C 1
ATOM 1030 O O . MET A 1 126 ? -4.073 2.856 6.867 1.00 93.88 126 MET A O 1
ATOM 1034 N N . THR A 1 127 ? -2.204 2.114 5.873 1.00 90.25 127 THR A N 1
ATOM 1035 C CA . THR A 1 127 ? -1.817 3.414 5.314 1.00 90.25 127 THR A CA 1
ATOM 1036 C C . THR A 1 127 ? -2.877 3.946 4.343 1.00 90.25 127 THR A C 1
ATOM 1038 O O . THR A 1 127 ? -3.218 5.134 4.373 1.00 90.25 127 THR A O 1
ATOM 1041 N N . LEU A 1 128 ? -3.438 3.077 3.498 1.00 92.38 128 LEU A N 1
ATOM 1042 C CA . LEU A 1 128 ? -4.514 3.400 2.565 1.00 92.38 128 LEU A CA 1
ATOM 1043 C C . LEU A 1 128 ? -5.764 3.883 3.305 1.00 92.38 128 LEU A C 1
ATOM 1045 O O . LEU A 1 128 ? -6.267 4.966 2.999 1.00 92.38 128 LEU A O 1
ATOM 1049 N N . LEU A 1 129 ? -6.239 3.122 4.292 1.00 94.62 129 LEU A N 1
ATOM 1050 C CA . LEU A 1 129 ? -7.433 3.454 5.072 1.00 94.62 129 LEU A CA 1
ATOM 1051 C C . LEU A 1 129 ? -7.249 4.757 5.854 1.00 94.62 129 LEU A C 1
ATOM 1053 O O . LEU A 1 129 ? -8.139 5.605 5.861 1.00 94.62 129 LEU A O 1
ATOM 1057 N N . GLN A 1 130 ? -6.069 4.985 6.433 1.00 93.38 130 GLN A N 1
ATOM 1058 C CA . GLN A 1 130 ? -5.751 6.251 7.093 1.00 93.38 130 GLN A CA 1
ATOM 1059 C C . GLN A 1 130 ? -5.778 7.440 6.124 1.00 93.38 130 GLN A C 1
ATOM 1061 O O . GLN A 1 130 ? -6.283 8.511 6.468 1.00 93.38 130 GLN A O 1
ATOM 1066 N N . LYS A 1 131 ? -5.228 7.291 4.911 1.00 90.25 131 LYS A N 1
ATOM 1067 C CA . LYS A 1 131 ? -5.282 8.339 3.876 1.00 90.25 131 LYS A CA 1
ATOM 1068 C C . LYS A 1 131 ? -6.718 8.575 3.402 1.00 90.25 131 LYS A C 1
ATOM 1070 O O . LYS A 1 131 ? -7.100 9.725 3.195 1.00 90.25 131 LYS A O 1
ATOM 1075 N N . GLN A 1 132 ? -7.523 7.524 3.257 1.00 91.44 132 GLN A N 1
ATOM 1076 C CA . GLN A 1 132 ? -8.941 7.643 2.911 1.00 91.44 132 GLN A CA 1
ATOM 1077 C C . GLN A 1 132 ? -9.728 8.376 3.999 1.00 91.44 132 GLN A C 1
ATOM 1079 O O . GLN A 1 132 ? -10.413 9.347 3.685 1.00 91.44 132 GLN A O 1
ATOM 1084 N N . ARG A 1 133 ? -9.559 7.990 5.269 1.00 90.75 133 ARG A N 1
ATOM 1085 C CA . ARG A 1 133 ? -10.191 8.654 6.414 1.00 90.75 133 ARG A CA 1
ATOM 1086 C C . ARG A 1 133 ? -9.856 10.143 6.455 1.00 90.75 133 ARG A C 1
ATOM 1088 O O . ARG A 1 133 ? -10.764 10.959 6.401 1.00 90.75 133 ARG A O 1
ATOM 1095 N N . ARG A 1 134 ? -8.568 10.501 6.371 1.00 90.38 134 ARG A N 1
ATOM 1096 C CA . ARG A 1 134 ? -8.121 11.906 6.297 1.00 90.38 134 ARG A CA 1
ATOM 1097 C C . ARG A 1 134 ? -8.791 12.691 5.168 1.00 90.38 134 ARG A C 1
ATOM 1099 O O . ARG A 1 134 ? -9.089 13.869 5.332 1.00 90.38 134 ARG A O 1
ATOM 1106 N N . ARG A 1 135 ? -9.010 12.071 4.005 1.00 89.81 135 ARG A N 1
ATOM 1107 C CA . ARG A 1 135 ? -9.669 12.730 2.866 1.00 89.81 135 ARG A CA 1
ATOM 1108 C C . ARG A 1 135 ? -11.163 12.933 3.095 1.00 89.81 135 ARG A C 1
ATOM 1110 O O . ARG A 1 135 ? -11.665 13.977 2.702 1.00 89.81 135 ARG A O 1
ATOM 1117 N N . ILE A 1 136 ? -11.840 11.968 3.710 1.00 88.56 136 ILE A N 1
ATOM 1118 C CA . ILE A 1 136 ? -13.260 12.062 4.081 1.00 88.56 136 ILE A CA 1
ATOM 1119 C C . ILE A 1 136 ? -13.451 13.145 5.149 1.00 88.56 136 ILE A C 1
ATOM 1121 O O . ILE A 1 136 ? -14.337 13.987 5.018 1.00 88.56 136 ILE A O 1
ATOM 1125 N N . ASP A 1 137 ? -12.569 13.173 6.147 1.00 88.56 137 ASP A N 1
ATOM 1126 C CA . ASP A 1 137 ? -12.620 14.142 7.242 1.00 88.56 137 ASP A CA 1
ATOM 1127 C C . ASP A 1 137 ? -12.428 15.578 6.721 1.00 88.56 137 ASP A C 1
ATOM 1129 O O . ASP A 1 137 ? -13.154 16.483 7.118 1.00 88.56 137 ASP A O 1
ATOM 1133 N N . ARG A 1 138 ? -11.530 15.794 5.744 1.00 92.38 138 ARG A N 1
ATOM 1134 C CA . ARG A 1 138 ? -11.315 17.113 5.108 1.00 92.38 138 ARG A CA 1
ATOM 1135 C C . ARG A 1 138 ? -12.555 17.694 4.429 1.00 92.38 138 ARG A C 1
ATOM 1137 O O . ARG A 1 138 ? -12.670 18.911 4.337 1.00 92.38 138 ARG A O 1
ATOM 1144 N N . VAL A 1 139 ? -13.444 16.850 3.910 1.00 91.81 139 VAL A N 1
ATOM 1145 C CA . VAL A 1 139 ? -14.673 17.292 3.231 1.00 91.81 139 VAL A CA 1
ATOM 1146 C C . VAL A 1 139 ? -15.885 17.310 4.169 1.00 91.81 139 VAL A C 1
ATOM 1148 O O . VAL A 1 139 ? -16.999 17.526 3.701 1.00 91.81 139 VAL A O 1
ATOM 1151 N N . ASN A 1 140 ? -15.682 17.097 5.479 1.00 85.06 140 ASN A N 1
ATOM 1152 C CA . ASN A 1 140 ? -16.728 17.062 6.509 1.00 85.06 140 ASN A CA 1
ATOM 1153 C C . ASN A 1 140 ? -17.922 16.160 6.144 1.00 85.06 140 ASN A C 1
ATOM 1155 O O . ASN A 1 140 ? -19.072 16.446 6.483 1.00 85.06 140 ASN A O 1
ATOM 1159 N N . VAL A 1 141 ? -17.667 15.050 5.445 1.00 84.19 141 VAL A N 1
ATOM 1160 C CA . VAL A 1 141 ? -18.717 14.076 5.138 1.00 84.19 141 VAL A CA 1
ATOM 1161 C C . VAL A 1 141 ? -19.056 13.325 6.422 1.00 84.19 141 VAL A C 1
ATOM 1163 O O . VAL A 1 141 ? -18.215 12.622 6.983 1.00 84.19 141 VAL A O 1
ATOM 1166 N N . LYS A 1 142 ? -20.303 13.465 6.890 1.00 83.38 142 LYS A N 1
ATOM 1167 C CA . LYS A 1 142 ? -20.806 12.726 8.052 1.00 83.38 142 LYS A CA 1
ATOM 1168 C C . LYS A 1 142 ? -20.776 11.231 7.737 1.00 83.38 142 LYS A C 1
ATOM 1170 O O . LYS A 1 142 ? -21.544 10.757 6.901 1.00 83.38 142 LYS A O 1
ATOM 1175 N N . GLN A 1 143 ? -19.885 10.497 8.399 1.00 77.31 143 GLN A N 1
ATOM 1176 C CA . GLN A 1 143 ? -19.815 9.048 8.245 1.00 77.31 143 GLN A CA 1
ATOM 1177 C C . GLN A 1 143 ? -21.126 8.417 8.737 1.00 77.31 143 GLN A C 1
ATOM 1179 O O . GLN A 1 143 ? -21.649 8.835 9.777 1.00 77.31 143 GLN A O 1
ATOM 1184 N N . PRO A 1 144 ? -21.678 7.432 8.008 1.00 81.88 144 PRO A N 1
ATOM 1185 C CA . PRO A 1 144 ? -22.838 6.701 8.486 1.00 81.88 144 PRO A CA 1
ATOM 1186 C C . PRO A 1 144 ? -22.475 5.999 9.796 1.00 81.88 144 PRO A C 1
ATOM 1188 O O . PRO A 1 144 ? -21.440 5.341 9.899 1.00 81.88 144 PRO A O 1
ATOM 1191 N N . THR A 1 145 ? -23.318 6.153 10.813 1.00 82.69 145 THR A N 1
ATOM 1192 C CA . THR A 1 145 ? -23.150 5.448 12.083 1.00 82.69 145 THR A CA 1
ATOM 1193 C C . THR A 1 145 ? -23.501 3.980 11.860 1.00 82.69 145 THR A C 1
ATOM 1195 O O . THR A 1 145 ? -24.649 3.656 11.570 1.00 82.69 145 THR A O 1
ATOM 1198 N N . ILE A 1 146 ? -22.507 3.096 11.946 1.00 84.50 146 ILE A N 1
ATOM 1199 C CA . ILE A 1 146 ? -22.719 1.649 11.880 1.00 84.50 146 ILE A CA 1
ATOM 1200 C C . ILE A 1 146 ? -23.044 1.177 13.299 1.00 84.50 146 ILE A C 1
ATOM 1202 O O . ILE A 1 146 ? -22.221 1.322 14.201 1.00 84.50 146 ILE A O 1
ATOM 1206 N N . GLU A 1 147 ? -24.239 0.632 13.509 1.00 84.75 147 GLU A N 1
ATOM 1207 C CA . GLU A 1 147 ? -24.607 -0.006 14.773 1.00 84.75 147 GLU A CA 1
ATOM 1208 C C . GLU A 1 147 ? -24.168 -1.475 14.738 1.00 84.75 147 GLU A C 1
ATOM 1210 O O . GLU A 1 147 ? -24.667 -2.262 13.932 1.00 84.75 147 GLU A O 1
ATOM 1215 N N . VAL A 1 148 ? -23.228 -1.859 15.605 1.00 85.88 148 VAL A N 1
ATOM 1216 C CA . VAL A 1 148 ? -22.818 -3.261 15.753 1.00 85.88 148 VAL A CA 1
ATOM 1217 C C . VAL A 1 148 ? -23.515 -3.847 16.976 1.00 85.88 148 VAL A C 1
ATOM 1219 O O . VAL A 1 148 ? -23.211 -3.481 18.110 1.00 85.88 148 VAL A O 1
ATOM 1222 N N . ARG A 1 149 ? -24.467 -4.756 16.747 1.00 88.38 149 ARG A N 1
ATOM 1223 C CA . ARG A 1 149 ? -25.213 -5.447 17.807 1.00 88.38 149 ARG A CA 1
ATOM 1224 C C . ARG A 1 149 ? -24.612 -6.827 18.048 1.00 88.38 149 ARG A C 1
ATOM 1226 O O . ARG A 1 149 ? -24.631 -7.672 17.158 1.00 88.38 149 ARG A O 1
ATOM 1233 N N . TYR A 1 150 ? -24.137 -7.072 19.263 1.00 85.44 150 TYR A N 1
ATOM 1234 C CA . TYR A 1 150 ? -23.663 -8.388 19.686 1.00 85.44 150 TYR A CA 1
ATOM 1235 C C . TYR A 1 150 ? -24.754 -9.103 20.483 1.00 85.44 150 TYR A C 1
ATOM 1237 O O . TYR A 1 150 ? -25.407 -8.502 21.336 1.00 85.44 150 TYR A O 1
ATOM 1245 N N . LYS A 1 151 ? -24.955 -10.395 20.217 1.00 88.00 151 LYS A N 1
ATOM 1246 C CA . LYS A 1 151 ? -25.818 -11.259 21.029 1.00 88.00 151 LYS A CA 1
ATOM 1247 C C . LYS A 1 151 ? -24.921 -12.127 21.905 1.00 88.00 151 LYS A C 1
ATOM 1249 O O . LYS A 1 151 ? -24.056 -12.809 21.370 1.00 88.00 151 LYS A O 1
ATOM 1254 N N . ASN A 1 152 ? -25.153 -12.115 23.218 1.00 85.00 152 ASN A N 1
ATOM 1255 C CA . ASN A 1 152 ? -24.412 -12.919 24.199 1.00 85.00 152 ASN A CA 1
ATOM 1256 C C . ASN A 1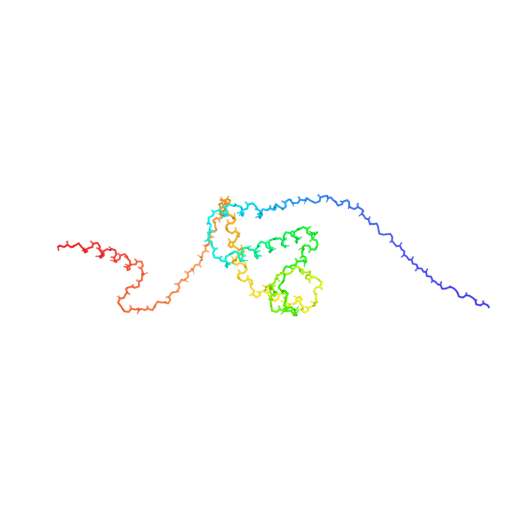 152 ? -22.891 -12.646 24.202 1.00 85.00 152 ASN A C 1
ATOM 1258 O O . ASN A 1 152 ? -22.093 -13.574 24.120 1.00 85.00 152 ASN A O 1
ATOM 1262 N N . LEU A 1 153 ? -22.485 -11.372 24.267 1.00 86.38 153 LEU A N 1
ATOM 1263 C CA . LEU A 1 153 ? -21.072 -11.005 24.396 1.00 86.38 153 LEU A CA 1
ATOM 1264 C C . LEU A 1 153 ? -20.567 -11.365 25.804 1.00 86.38 153 LEU A C 1
ATOM 1266 O O . LEU A 1 153 ? -20.961 -10.723 26.776 1.00 86.38 153 LEU A O 1
ATOM 1270 N N . CYS A 1 154 ? -19.683 -12.357 25.903 1.00 81.38 154 CYS A N 1
ATOM 1271 C CA . CYS A 1 154 ? -18.911 -12.632 27.115 1.00 81.38 154 CYS A CA 1
ATOM 1272 C C . CYS A 1 154 ? -17.516 -12.020 26.959 1.00 81.38 154 CYS A C 1
ATOM 1274 O O . CYS A 1 154 ? -16.802 -12.351 26.015 1.00 81.38 154 CYS A O 1
ATOM 1276 N N . VAL A 1 155 ? -17.145 -11.117 27.867 1.00 83.69 155 VAL A N 1
ATOM 1277 C CA . VAL A 1 155 ? -15.802 -10.530 27.939 1.00 83.69 155 VAL A CA 1
ATOM 1278 C C . VAL A 1 155 ? -15.109 -11.141 29.146 1.00 83.69 155 VAL A C 1
ATOM 1280 O O . VAL A 1 155 ? -15.524 -10.903 30.278 1.00 83.69 155 VAL A O 1
ATOM 1283 N N . GLU A 1 156 ? -14.082 -11.945 28.899 1.00 81.25 156 GLU A N 1
ATOM 1284 C CA . GLU A 1 156 ? -13.237 -12.534 29.935 1.00 81.25 156 GLU A CA 1
ATOM 1285 C C . GLU A 1 156 ? -11.915 -11.762 29.973 1.00 81.25 156 GLU A C 1
ATOM 1287 O O . GLU A 1 156 ? -11.307 -11.507 28.933 1.00 81.25 156 GLU A O 1
ATOM 1292 N N . ALA A 1 157 ? -11.517 -11.313 31.161 1.00 75.88 157 ALA A N 1
ATOM 1293 C CA . ALA A 1 157 ? -10.286 -10.567 31.376 1.00 75.88 157 ALA A CA 1
ATOM 1294 C C . ALA A 1 157 ? -9.448 -11.297 32.424 1.00 75.88 157 ALA A C 1
ATOM 1296 O O . ALA A 1 157 ? -9.900 -11.502 33.552 1.00 75.88 157 ALA A O 1
ATOM 1297 N N . GLU A 1 158 ? -8.228 -11.675 32.055 1.00 65.19 158 GLU A N 1
ATOM 1298 C CA . GLU A 1 158 ? -7.248 -12.212 32.994 1.00 65.19 158 GLU A CA 1
ATOM 1299 C C . GLU A 1 158 ? -6.652 -11.047 33.797 1.00 65.19 158 GLU A C 1
ATOM 1301 O O . GLU A 1 158 ? -5.922 -10.209 33.267 1.00 65.19 158 GLU A O 1
ATOM 1306 N N . CYS A 1 159 ? -7.012 -10.957 35.079 1.00 63.81 159 CYS A N 1
ATOM 1307 C CA . CYS A 1 159 ? -6.521 -9.929 35.996 1.00 63.81 159 CYS A CA 1
ATOM 1308 C C . CYS A 1 159 ? -5.566 -10.557 37.015 1.00 63.81 159 CYS A C 1
ATOM 1310 O O . CYS A 1 159 ? -5.992 -11.326 37.877 1.00 63.81 159 CYS A O 1
ATOM 1312 N N . GLU A 1 160 ? -4.289 -10.184 36.969 1.00 63.03 160 GLU A N 1
ATOM 1313 C CA . GLU A 1 160 ? -3.327 -10.526 38.016 1.00 63.03 160 GLU A CA 1
ATOM 1314 C C . GLU A 1 160 ? -3.503 -9.577 39.215 1.00 63.03 160 GLU A C 1
ATOM 1316 O O . GLU A 1 160 ? -3.425 -8.351 39.088 1.00 63.03 160 GLU A O 1
ATOM 1321 N N . VAL A 1 161 ? -3.789 -10.131 40.397 1.00 65.81 161 VAL A N 1
ATOM 1322 C CA . VAL A 1 161 ? -4.018 -9.339 41.613 1.00 65.81 161 VAL A CA 1
ATOM 1323 C C . VAL A 1 161 ? -2.676 -8.923 42.215 1.00 65.81 161 VAL A C 1
ATOM 1325 O O . VAL A 1 161 ? -2.041 -9.683 42.942 1.00 65.81 161 VAL A O 1
ATOM 1328 N N . VAL A 1 162 ? -2.259 -7.683 41.956 1.00 68.81 162 VAL A N 1
ATOM 1329 C CA . VAL A 1 162 ? -1.106 -7.070 42.631 1.00 68.81 162 VAL A CA 1
ATOM 1330 C C . VAL A 1 162 ? -1.527 -6.610 44.032 1.00 68.81 162 VAL A C 1
ATOM 1332 O O . VAL A 1 162 ? -2.398 -5.749 44.177 1.00 68.81 162 VAL A O 1
ATOM 1335 N N . GLN A 1 163 ? -0.910 -7.162 45.084 1.00 60.06 163 GLN A N 1
ATOM 1336 C CA . GLN A 1 163 ? -1.184 -6.745 46.464 1.00 60.06 163 GLN A CA 1
ATOM 1337 C C . GLN A 1 163 ? -0.888 -5.246 46.652 1.00 60.06 163 GLN A C 1
ATOM 1339 O O . GLN A 1 163 ? 0.210 -4.775 46.363 1.00 60.06 163 GLN A O 1
ATOM 1344 N N . GLY A 1 164 ? -1.877 -4.492 47.143 1.00 65.94 164 GLY A N 1
ATOM 1345 C CA . GLY A 1 164 ? -1.730 -3.078 47.516 1.00 65.94 164 GLY A CA 1
ATOM 1346 C C . GLY A 1 164 ? -2.284 -2.052 46.522 1.00 65.94 164 GLY A C 1
ATOM 1347 O O . GLY A 1 164 ? -2.344 -0.874 46.867 1.00 65.94 164 GLY A O 1
ATOM 1348 N N . LYS A 1 165 ? -2.742 -2.456 45.328 1.00 62.03 165 LYS A N 1
ATOM 1349 C CA . LYS A 1 165 ? -3.471 -1.563 44.410 1.00 62.03 165 LYS A CA 1
ATOM 1350 C C . LYS A 1 165 ? -4.831 -2.172 44.063 1.00 62.03 165 LYS A C 1
ATOM 1352 O O . LYS A 1 165 ? -4.862 -3.265 43.500 1.00 62.03 165 LYS A O 1
ATOM 1357 N N . PRO A 1 166 ? -5.957 -1.515 44.397 1.00 63.03 166 PRO A N 1
ATOM 1358 C CA . PRO A 1 166 ? -7.263 -2.028 44.016 1.00 63.03 166 PRO A CA 1
ATOM 1359 C C . PRO A 1 166 ? -7.359 -2.071 42.488 1.00 63.03 166 PRO A C 1
ATOM 1361 O O . PRO A 1 166 ? -6.964 -1.121 41.810 1.00 63.03 166 PRO A O 1
ATOM 1364 N N . LEU A 1 167 ? -7.892 -3.169 41.944 1.00 63.03 167 LEU A N 1
ATOM 1365 C CA . LEU A 1 167 ? -8.194 -3.267 40.515 1.00 63.03 167 LEU A CA 1
ATOM 1366 C C . LEU A 1 167 ? -9.064 -2.067 40.103 1.00 63.03 167 LEU A C 1
ATOM 1368 O O . LEU A 1 167 ? -9.982 -1.727 40.859 1.00 63.03 167 LEU A O 1
ATOM 1372 N N . PRO A 1 168 ? -8.828 -1.432 38.942 1.00 61.50 168 PRO A N 1
ATOM 1373 C CA . PRO A 1 168 ? -9.634 -0.312 38.463 1.00 61.50 168 PRO A CA 1
ATOM 1374 C C . PRO A 1 168 ? -11.000 -0.818 37.974 1.00 61.50 168 PRO A C 1
ATOM 1376 O O . PRO A 1 168 ? -11.311 -0.823 36.788 1.00 61.50 168 PRO A O 1
ATOM 1379 N N . THR A 1 169 ? -11.821 -1.298 38.904 1.00 73.00 169 THR A N 1
ATOM 1380 C CA . THR A 1 169 ? -13.223 -1.639 38.679 1.00 73.00 169 THR A CA 1
ATOM 1381 C C . THR A 1 169 ? -14.084 -0.408 38.940 1.00 73.00 169 THR A C 1
ATOM 1383 O O . THR A 1 169 ? -13.715 0.472 39.724 1.00 73.00 169 THR A O 1
ATOM 1386 N N . LEU A 1 170 ? -15.263 -0.351 38.313 1.00 73.62 170 LEU A N 1
ATOM 1387 C CA . LEU A 1 170 ? -16.216 0.748 38.514 1.00 73.62 170 LEU A CA 1
ATOM 1388 C C . LEU A 1 170 ? -16.553 0.957 40.001 1.00 73.62 170 LEU A C 1
ATOM 1390 O O . LEU A 1 170 ? -16.630 2.094 40.458 1.00 73.62 170 LEU A O 1
ATOM 1394 N N . LEU A 1 171 ? -16.680 -0.131 40.771 1.00 71.69 171 LEU A N 1
ATOM 1395 C CA . LEU A 1 171 ? -16.953 -0.075 42.210 1.00 71.69 171 LEU A CA 1
A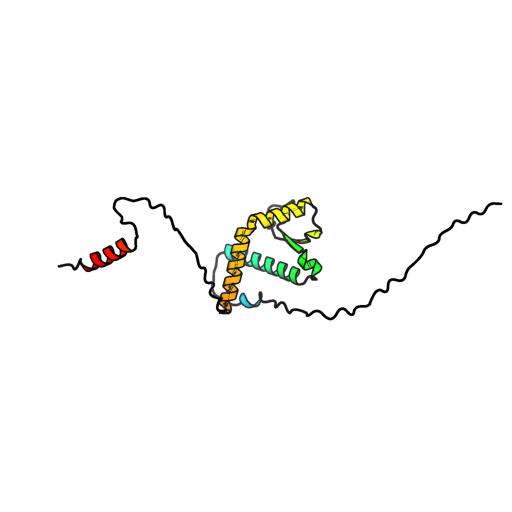TOM 1396 C C . LEU A 1 171 ? -15.770 0.481 43.013 1.00 71.69 171 LEU A C 1
ATOM 1398 O O . LEU A 1 171 ? -15.977 1.326 43.881 1.00 71.69 171 LEU A O 1
ATOM 1402 N N . ASN A 1 172 ? -14.535 0.071 42.704 1.00 69.25 172 ASN A N 1
ATOM 1403 C CA . ASN A 1 172 ? -13.345 0.597 43.379 1.00 69.25 172 ASN A CA 1
ATOM 1404 C C . ASN A 1 172 ? -13.123 2.080 43.059 1.00 69.25 172 ASN A C 1
ATOM 1406 O O . ASN A 1 172 ? -12.721 2.841 43.936 1.00 69.25 172 ASN A O 1
ATOM 1410 N N . SER A 1 173 ? -13.442 2.510 41.834 1.00 70.75 173 SER A N 1
ATOM 1411 C CA . SER A 1 173 ? -13.403 3.924 41.456 1.00 70.75 173 SER A CA 1
ATOM 1412 C C . SER A 1 173 ? -14.453 4.736 42.222 1.00 70.75 173 SER A C 1
ATOM 1414 O O . SER A 1 173 ? -14.095 5.734 42.847 1.00 70.75 173 SER A O 1
ATOM 1416 N N . LEU A 1 174 ? -15.703 4.264 42.296 1.00 74.81 174 LEU A N 1
ATOM 1417 C CA . LEU A 1 174 ? -16.761 4.914 43.077 1.00 74.81 174 LEU A CA 1
ATOM 1418 C C . LEU A 1 174 ? -16.380 5.031 44.563 1.00 74.81 174 LEU A C 1
ATOM 1420 O O . LEU A 1 174 ? -16.419 6.123 45.130 1.00 74.81 174 LEU A O 1
ATOM 1424 N N . MET A 1 175 ? -15.933 3.935 45.179 1.00 73.81 175 MET A N 1
ATOM 1425 C CA . MET A 1 175 ? -15.503 3.933 46.581 1.00 73.81 175 MET A CA 1
ATOM 1426 C C . MET A 1 175 ? -14.298 4.847 46.817 1.00 73.81 175 MET A C 1
ATOM 1428 O O . MET A 1 175 ? -14.262 5.547 47.824 1.00 73.81 175 MET A O 1
ATOM 1432 N N . SER A 1 176 ? -13.349 4.915 45.876 1.00 69.19 176 SER A N 1
ATOM 1433 C CA . SER A 1 176 ? -12.225 5.853 45.962 1.00 69.19 176 SER A CA 1
ATOM 1434 C C . SER A 1 176 ? -12.687 7.312 45.917 1.00 69.19 176 SER A C 1
ATOM 1436 O O . SER A 1 176 ? -12.224 8.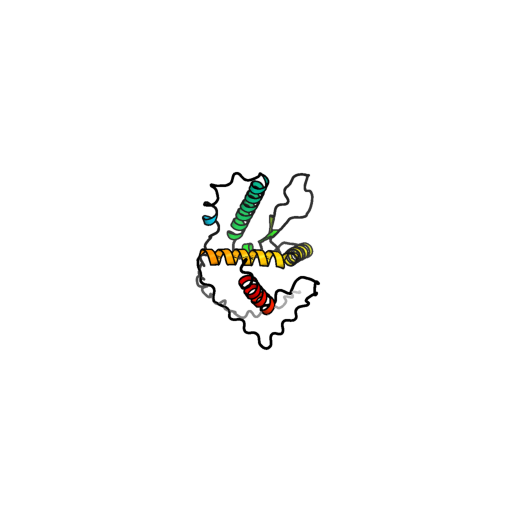114 46.720 1.00 69.19 176 SER A O 1
ATOM 1438 N N . THR A 1 177 ? -13.659 7.659 45.065 1.00 70.62 177 THR A N 1
ATOM 1439 C CA . THR A 1 177 ? -14.180 9.035 44.986 1.00 70.62 177 THR A CA 1
ATOM 1440 C C . THR A 1 177 ? -14.949 9.447 46.240 1.00 70.62 177 THR A C 1
ATOM 1442 O O . THR A 1 177 ? -14.812 10.581 46.694 1.00 70.62 177 THR A O 1
ATOM 1445 N N . ILE A 1 178 ? -15.696 8.515 46.843 1.00 67.81 178 ILE A N 1
ATOM 1446 C CA . ILE A 1 178 ? -16.417 8.739 48.103 1.00 67.81 178 ILE A CA 1
ATOM 1447 C C . ILE A 1 178 ? -15.425 8.855 49.264 1.00 67.81 178 ILE A C 1
ATOM 1449 O O . ILE A 1 178 ? -15.518 9.784 50.063 1.00 67.81 178 ILE A O 1
ATOM 1453 N N . SER A 1 179 ? -14.433 7.962 49.323 1.00 60.84 179 SER A N 1
ATOM 1454 C CA . SER A 1 179 ? -13.415 7.971 50.374 1.00 60.84 179 SER A CA 1
ATOM 1455 C C . SER A 1 179 ? -12.579 9.254 50.351 1.00 60.84 179 SER A C 1
ATOM 1457 O O . SER A 1 179 ? -12.276 9.789 51.416 1.00 60.84 179 SER A O 1
ATOM 1459 N N . VAL A 1 180 ? -12.258 9.778 49.158 1.00 60.16 180 VAL A N 1
ATOM 1460 C CA . VAL A 1 180 ? -11.555 11.061 48.977 1.00 60.16 180 VAL A CA 1
ATOM 1461 C C . VAL A 1 180 ? -12.400 12.246 49.461 1.00 60.16 180 VAL A C 1
ATOM 1463 O O . VAL A 1 180 ? -11.846 13.185 50.023 1.00 60.16 180 VAL A O 1
ATOM 1466 N N . GLN A 1 181 ? -13.730 12.208 49.313 1.00 56.06 181 GLN A N 1
ATOM 1467 C CA . GLN A 1 181 ? -14.614 13.276 49.807 1.00 56.06 181 GLN A CA 1
ATOM 1468 C C . GLN A 1 181 ? -14.805 13.262 51.331 1.00 56.06 181 GLN A C 1
ATOM 1470 O O . GLN A 1 181 ? -15.063 14.310 51.917 1.00 56.06 181 GLN A O 1
ATOM 1475 N N . THR A 1 182 ? -14.648 12.112 51.992 1.00 50.53 182 THR A N 1
ATOM 1476 C CA . THR A 1 182 ? -14.725 12.010 53.463 1.00 50.53 182 THR A CA 1
ATOM 1477 C C . THR A 1 182 ? -13.426 12.360 54.193 1.00 50.53 182 THR A C 1
ATOM 1479 O O . THR A 1 182 ? -13.441 12.499 55.413 1.00 50.53 182 THR A O 1
ATOM 1482 N N . THR A 1 183 ? -12.306 12.552 53.488 1.00 49.62 183 THR A N 1
ATOM 1483 C CA . THR A 1 183 ? -11.064 13.078 54.080 1.00 49.62 183 THR A CA 1
ATOM 1484 C C . THR A 1 183 ? -11.059 14.608 54.008 1.00 49.62 183 THR A C 1
ATOM 1486 O O . THR A 1 183 ? -10.286 15.219 53.278 1.00 49.62 183 THR A O 1
ATOM 1489 N N . ILE A 1 184 ? -11.969 15.237 54.752 1.00 50.84 184 ILE A N 1
ATOM 1490 C CA . ILE A 1 184 ? -11.905 16.674 55.047 1.00 50.84 184 ILE A CA 1
ATOM 1491 C C . ILE A 1 184 ? -10.845 16.843 56.149 1.00 50.84 184 ILE A C 1
ATOM 1493 O O . ILE A 1 184 ? -10.974 16.188 57.186 1.00 50.84 184 ILE A O 1
ATOM 1497 N N . PRO A 1 185 ? -9.787 17.653 55.958 1.00 48.31 185 PRO A N 1
ATOM 1498 C CA . PRO A 1 185 ? -8.803 17.880 57.009 1.00 48.31 185 PRO A CA 1
ATOM 1499 C C . PRO A 1 185 ? -9.433 18.743 58.113 1.00 48.31 185 PRO A C 1
ATOM 1501 O O . PRO A 1 185 ? -10.042 19.773 57.820 1.00 48.31 185 PRO A O 1
ATOM 1504 N N . VAL A 1 186 ? -9.293 18.299 59.365 1.00 40.91 186 VAL A N 1
ATOM 1505 C CA . VAL A 1 186 ? -9.459 19.126 60.574 1.00 40.91 186 VAL A CA 1
ATOM 1506 C C . VAL A 1 186 ? -8.099 19.695 60.945 1.00 40.91 186 VAL A C 1
ATOM 1508 O O . VAL A 1 186 ? -7.119 18.918 60.866 1.00 40.91 186 VAL A O 1
#

Radius of gyration: 32.87 Å; chains: 1; bounding box: 54×67×131 Å

Organism: NCBI:txid544730